Protein AF-A0A5N7NBE7-F1 (afdb_monomer_lite)

Radius of gyration: 24.43 Å; chains: 1; bounding box: 48×42×80 Å

Sequence (185 aa):
AALGGHVEACEDCAHTRIAYNSCGNRHCPKCQGAAARDWLAEREAELLPVPYFHVVFTLPAAIADLAWSNKAVVYDLLFKAAAETTLTLAADLKHLGARIGLTAVLHTWGSAMTHHPHVHMIVPGGGLSPDGTRWIACRPNFFLPVRILSKLFRRLILDKLATAHAAGHLRFFGAHTDLADAKAF

InterPro domains:
  IPR007069 Transposase, IS801/IS1294 [PF04986] (101-176)
  IPR026889 Transposase zinc-binding domain [PF14319] (2-59)
  IPR054832 Transposase IS91-like [NF033538] (1-171)

Foldseek 3Di:
DPPQWDKDADPPPRDIDIGGDEPCDCVDPPHNVVVNVVVVVVVVVVDDPFDKDKDKDWDDPVLLVLCVQQVVQLLVLQVVLLVCLQQVQCCDPVWQVFRWDKDKDWDQADPVRDGITMIIIITGQWHAHPVRPDTGGHDVPDHGDVVSSVVSSVVSSVVSVLVCLVVVSGDADDPGNQVNDSVSD

pLDDT: mean 93.52, std 6.82, range [51.28, 98.69]

Structure (mmCIF, N/CA/C/O backbone):
data_AF-A0A5N7NBE7-F1
#
_entry.id   AF-A0A5N7NBE7-F1
#
loop_
_atom_site.group_PDB
_atom_site.id
_atom_site.type_symbol
_atom_site.label_atom_id
_atom_site.label_alt_id
_atom_site.label_comp_id
_atom_site.label_asym_id
_atom_site.label_entity_id
_atom_site.label_seq_id
_atom_site.pdbx_PDB_ins_code
_atom_site.Cartn_x
_atom_site.Cartn_y
_atom_site.Cartn_z
_atom_site.occupancy
_atom_site.B_iso_or_equiv
_atom_site.auth_seq_id
_atom_site.auth_comp_id
_atom_site.auth_asym_id
_atom_site.auth_atom_id
_atom_site.pdbx_PDB_model_num
ATOM 1 N N . ALA A 1 1 ? -15.844 -18.331 -41.200 1.00 51.28 1 ALA A N 1
ATOM 2 C CA . ALA A 1 1 ? -14.817 -19.369 -40.967 1.00 51.28 1 ALA A CA 1
ATOM 3 C C . ALA A 1 1 ? -15.236 -20.232 -39.777 1.00 51.28 1 ALA A C 1
ATOM 5 O O . ALA A 1 1 ? -15.496 -19.670 -38.723 1.00 51.28 1 ALA A O 1
ATOM 6 N N . ALA A 1 2 ? -15.345 -21.554 -39.948 1.00 55.06 2 ALA A N 1
ATOM 7 C CA . ALA A 1 2 ? -15.877 -22.488 -38.941 1.00 55.06 2 ALA A CA 1
ATOM 8 C C . ALA A 1 2 ? -14.796 -23.277 -38.157 1.00 55.06 2 ALA A C 1
ATOM 10 O O . ALA A 1 2 ? -15.140 -24.044 -37.268 1.00 55.06 2 ALA A O 1
ATOM 11 N N . LEU A 1 3 ? -13.499 -23.100 -38.465 1.00 60.72 3 LEU A N 1
ATOM 12 C CA . LEU A 1 3 ? -12.409 -23.985 -37.999 1.00 60.72 3 LEU A CA 1
ATOM 13 C C . LEU A 1 3 ? -11.203 -23.266 -37.354 1.00 60.72 3 LEU A C 1
ATOM 15 O O . LEU A 1 3 ? -10.108 -23.812 -37.299 1.00 60.72 3 LEU A O 1
ATOM 19 N N . GLY A 1 4 ? -11.360 -22.033 -36.863 1.00 76.44 4 GLY A N 1
ATOM 20 C CA . GLY A 1 4 ? -10.292 -21.367 -36.094 1.00 76.44 4 GLY A CA 1
ATOM 21 C C . GLY A 1 4 ? -9.043 -20.944 -36.890 1.00 76.44 4 GLY A C 1
ATOM 22 O O . GLY A 1 4 ? -8.067 -20.523 -36.273 1.00 76.44 4 GLY A O 1
ATOM 23 N N . GLY A 1 5 ? -9.062 -20.993 -38.228 1.00 83.56 5 GLY A N 1
ATOM 24 C CA . GLY A 1 5 ? -7.996 -20.492 -39.108 1.00 83.56 5 GLY A CA 1
ATOM 25 C C . GLY A 1 5 ? -8.390 -20.403 -40.588 1.00 83.56 5 GLY A C 1
ATOM 26 O O . GLY A 1 5 ? -9.521 -20.735 -40.951 1.00 83.56 5 GLY A O 1
ATOM 27 N N . HIS A 1 6 ? -7.453 -19.950 -41.422 1.00 87.06 6 HIS A N 1
ATOM 28 C CA . HIS A 1 6 ? -7.543 -19.776 -42.874 1.00 87.06 6 HIS A CA 1
ATOM 29 C C . HIS A 1 6 ? -6.208 -20.117 -43.560 1.00 87.06 6 HIS A C 1
ATOM 31 O O . HIS A 1 6 ? -5.163 -20.179 -42.913 1.00 87.06 6 HIS A O 1
ATOM 37 N N . VAL A 1 7 ? -6.243 -20.369 -44.871 1.00 89.69 7 VAL A N 1
ATOM 38 C CA . VAL A 1 7 ? -5.048 -20.615 -45.695 1.00 89.69 7 VAL A CA 1
ATOM 39 C C . VAL A 1 7 ? -4.831 -19.404 -46.594 1.00 89.69 7 VAL A C 1
ATOM 41 O O . VAL A 1 7 ? -5.745 -18.981 -47.295 1.00 89.69 7 VAL A O 1
ATOM 44 N N . GLU A 1 8 ? -3.631 -18.841 -46.544 1.00 89.88 8 GLU A N 1
ATOM 45 C CA . GLU A 1 8 ? -3.149 -17.778 -47.426 1.00 89.88 8 GLU A CA 1
ATOM 46 C C . GLU A 1 8 ? -2.331 -18.441 -48.543 1.00 89.88 8 GLU A C 1
ATOM 48 O O . GLU A 1 8 ? -1.514 -19.315 -48.255 1.00 89.88 8 GLU A O 1
ATOM 53 N N . ALA A 1 9 ? -2.544 -18.063 -49.804 1.00 92.75 9 ALA A N 1
ATOM 54 C CA . ALA A 1 9 ? -1.804 -18.593 -50.950 1.00 92.75 9 ALA A CA 1
ATOM 55 C C . ALA A 1 9 ? -1.236 -17.440 -51.786 1.00 92.75 9 ALA A C 1
ATOM 57 O O . ALA A 1 9 ? -1.938 -16.468 -52.048 1.00 92.75 9 ALA A O 1
ATOM 58 N N . CYS A 1 10 ? 0.032 -17.545 -52.182 1.00 90.81 10 CYS A N 1
ATOM 59 C CA . CYS A 1 10 ? 0.666 -16.618 -53.112 1.00 90.81 10 CYS A CA 1
ATOM 60 C C . CYS A 1 10 ? 0.343 -17.036 -54.548 1.00 90.81 10 CYS A C 1
ATOM 62 O O . CYS A 1 10 ? 0.669 -18.156 -54.952 1.00 90.81 10 CYS A O 1
ATOM 64 N N . GLU A 1 11 ? -0.257 -16.129 -55.314 1.00 91.56 11 GLU A N 1
ATOM 65 C CA . GLU A 1 11 ? -0.651 -16.380 -56.705 1.00 91.56 11 GLU A CA 1
ATOM 66 C C . GLU A 1 11 ? 0.560 -16.488 -57.651 1.00 91.56 11 GLU A C 1
ATOM 68 O O . GLU A 1 11 ? 0.487 -17.195 -58.651 1.00 91.56 11 GLU A O 1
ATOM 73 N N . ASP A 1 12 ? 1.701 -15.889 -57.290 1.00 94.12 12 ASP A N 1
ATOM 74 C CA . ASP A 1 12 ? 2.895 -15.829 -58.146 1.00 94.12 12 ASP A CA 1
ATOM 75 C C . ASP A 1 12 ? 3.868 -17.008 -57.966 1.00 94.12 12 ASP A C 1
ATOM 77 O O . ASP A 1 12 ? 4.666 -17.301 -58.856 1.00 94.12 12 ASP A O 1
ATOM 81 N N . CYS A 1 13 ? 3.858 -17.683 -56.808 1.00 93.19 13 CYS A N 1
ATOM 82 C CA . CYS A 1 13 ? 4.856 -18.719 -56.491 1.00 93.19 13 CYS A CA 1
ATOM 83 C C . CYS A 1 13 ? 4.300 -19.989 -55.832 1.00 93.19 13 CYS A C 1
ATOM 85 O O . CYS A 1 13 ? 5.076 -20.821 -55.361 1.00 93.19 13 CYS A O 1
ATOM 87 N N . ALA A 1 14 ? 2.973 -20.144 -55.774 1.00 89.56 14 ALA A N 1
ATOM 88 C CA . ALA A 1 14 ? 2.278 -21.287 -55.168 1.00 89.56 14 ALA A CA 1
ATOM 89 C C . ALA A 1 14 ? 2.602 -21.546 -53.679 1.00 89.56 14 ALA A C 1
ATOM 91 O O . ALA A 1 14 ? 2.219 -22.577 -53.119 1.00 89.56 14 ALA A O 1
ATOM 92 N N . HIS A 1 15 ? 3.282 -20.615 -53.003 1.00 94.00 15 HIS A N 1
ATOM 93 C CA . HIS A 1 15 ? 3.528 -20.707 -51.570 1.00 94.00 15 HIS A CA 1
ATOM 94 C C . HIS A 1 15 ? 2.208 -20.613 -50.799 1.00 94.00 15 HIS A C 1
ATOM 96 O O . HIS A 1 15 ? 1.401 -19.724 -51.062 1.00 94.00 15 HIS A O 1
ATOM 102 N N . THR A 1 16 ? 2.001 -21.491 -49.816 1.00 93.56 16 THR A N 1
ATOM 103 C CA . THR A 1 16 ? 0.819 -21.463 -48.948 1.00 93.56 16 THR A CA 1
ATOM 104 C C . THR A 1 16 ? 1.216 -21.355 -47.482 1.00 93.56 16 THR A C 1
ATOM 106 O O . THR A 1 16 ? 2.190 -21.963 -47.035 1.00 93.56 16 THR A O 1
ATOM 109 N N . ARG A 1 17 ? 0.446 -20.581 -46.714 1.00 90.38 17 ARG A N 1
ATOM 110 C CA . ARG A 1 17 ? 0.615 -20.409 -45.271 1.00 90.38 17 ARG A CA 1
ATOM 111 C C . ARG A 1 17 ? -0.702 -20.661 -44.553 1.00 90.38 17 ARG A C 1
ATOM 113 O O . ARG A 1 17 ? -1.719 -20.051 -44.862 1.00 90.38 17 ARG A O 1
ATOM 120 N N . ILE A 1 18 ? -0.674 -21.519 -43.536 1.00 87.75 18 ILE A N 1
ATOM 121 C CA . ILE A 1 18 ? -1.810 -21.722 -42.632 1.00 87.75 18 ILE A CA 1
ATOM 122 C C . ILE A 1 18 ? -1.760 -20.649 -41.540 1.00 87.75 18 ILE A C 1
ATOM 124 O O . ILE A 1 18 ? -0.770 -20.522 -40.817 1.00 87.75 18 ILE A O 1
ATOM 128 N N . ALA A 1 19 ? -2.837 -19.886 -41.390 1.00 83.75 19 ALA A N 1
ATOM 129 C CA . ALA A 1 19 ? -2.965 -18.821 -40.410 1.00 83.75 19 ALA A CA 1
ATOM 130 C C . ALA A 1 19 ? -4.189 -19.050 -39.508 1.00 83.75 19 ALA A C 1
ATOM 132 O O . ALA A 1 19 ? -5.324 -19.010 -39.945 1.00 83.75 19 ALA A O 1
ATOM 133 N N . TYR A 1 20 ? -3.976 -19.229 -38.203 1.00 82.69 20 TYR A N 1
ATOM 134 C CA . TYR A 1 20 ? -5.073 -19.313 -37.225 1.00 82.69 20 TYR A CA 1
ATOM 135 C C . TYR A 1 20 ? -5.737 -17.956 -36.929 1.00 82.69 20 TYR A C 1
ATOM 137 O O . TYR A 1 20 ? -5.056 -16.930 -36.905 1.00 82.69 20 TYR A O 1
ATOM 145 N N . ASN A 1 21 ? -7.036 -17.938 -36.647 1.00 85.12 21 ASN A N 1
ATOM 146 C CA . ASN A 1 21 ? -7.742 -16.737 -36.200 1.00 85.12 21 ASN A CA 1
ATOM 147 C C . ASN A 1 21 ? -7.208 -16.280 -34.832 1.00 85.12 21 ASN A C 1
ATOM 149 O O . ASN A 1 21 ? -6.698 -17.084 -34.049 1.00 85.12 21 ASN A O 1
ATOM 153 N N . SER A 1 22 ? -7.318 -14.983 -34.534 1.00 82.88 22 SER A N 1
ATOM 154 C CA . SER A 1 22 ? -6.882 -14.453 -33.238 1.00 82.88 22 SER A CA 1
ATOM 155 C C . SER A 1 22 ? -7.657 -15.102 -32.088 1.00 82.88 22 SER A C 1
ATOM 157 O O . SER A 1 22 ? -8.884 -15.147 -32.112 1.00 82.88 22 SER A O 1
ATOM 159 N N . CYS A 1 23 ? -6.944 -15.572 -31.062 1.00 84.81 23 CYS A N 1
ATOM 160 C CA . CYS A 1 23 ? -7.536 -16.104 -29.831 1.00 84.81 23 CYS A CA 1
ATOM 161 C C . CYS A 1 23 ? -7.605 -15.068 -28.696 1.00 84.81 23 CYS A C 1
ATOM 163 O O . CYS A 1 23 ? -8.097 -15.383 -27.617 1.00 84.81 23 CYS A O 1
ATOM 165 N N . GLY A 1 24 ? -7.046 -13.864 -28.888 1.00 82.00 24 GLY A N 1
ATOM 166 C CA . GLY A 1 24 ? -7.001 -12.806 -27.866 1.00 82.00 24 GLY A CA 1
ATOM 167 C C . GLY A 1 24 ? -6.187 -13.137 -26.604 1.00 82.00 24 GLY A C 1
ATOM 168 O O . GLY A 1 24 ? -6.110 -12.322 -25.690 1.00 82.00 24 GLY A O 1
ATOM 169 N N . ASN A 1 25 ? -5.558 -14.311 -26.531 1.00 82.31 25 ASN A N 1
ATOM 170 C CA . ASN A 1 25 ? -4.854 -14.764 -25.338 1.00 82.31 25 ASN A CA 1
ATOM 171 C C . ASN A 1 25 ? -3.463 -14.109 -25.225 1.00 82.31 25 ASN A C 1
ATOM 173 O O . ASN A 1 25 ? -2.667 -14.177 -26.166 1.00 82.31 25 ASN A O 1
ATOM 177 N N . ARG A 1 26 ? -3.150 -13.532 -24.053 1.00 79.75 26 ARG A N 1
ATOM 178 C CA . ARG A 1 26 ? -1.849 -12.909 -23.712 1.00 79.75 26 ARG A CA 1
ATOM 179 C C . ARG A 1 26 ? -0.653 -13.859 -23.769 1.00 79.75 26 ARG A C 1
ATOM 181 O O . ARG A 1 26 ? 0.475 -13.412 -23.901 1.00 79.75 26 ARG A O 1
ATOM 188 N N . HIS A 1 27 ? -0.889 -15.164 -23.676 1.00 81.81 27 HIS A N 1
ATOM 189 C CA . HIS A 1 27 ? 0.155 -16.180 -23.785 1.00 81.81 27 HIS A CA 1
ATOM 190 C C . HIS A 1 27 ? 0.341 -16.681 -25.223 1.00 81.81 27 HIS A C 1
ATOM 192 O O . HIS A 1 27 ? 1.303 -17.389 -25.503 1.00 81.81 27 HIS A O 1
ATOM 198 N N . CYS A 1 28 ? -0.551 -16.326 -26.156 1.00 84.19 28 CYS A N 1
ATOM 199 C CA . CYS A 1 28 ? -0.427 -16.759 -27.542 1.00 84.19 28 CYS A CA 1
ATOM 200 C C . CYS A 1 28 ? 0.615 -15.898 -28.276 1.00 84.19 28 CYS A C 1
ATOM 202 O O . CYS A 1 28 ? 0.382 -14.698 -28.449 1.00 84.19 28 CYS A O 1
ATOM 204 N N . PRO A 1 29 ? 1.717 -16.480 -28.787 1.00 78.88 29 PRO A N 1
ATOM 205 C CA . PRO A 1 29 ? 2.777 -15.722 -29.453 1.00 78.88 29 PRO A CA 1
ATOM 206 C C . PRO A 1 29 ? 2.322 -15.051 -30.758 1.00 78.88 29 PRO A C 1
ATOM 208 O O . PRO A 1 29 ? 2.931 -14.068 -31.158 1.00 78.88 29 PRO A O 1
ATOM 211 N N . LYS A 1 30 ? 1.245 -15.549 -31.388 1.00 79.25 30 LYS A N 1
ATOM 212 C CA . LYS A 1 30 ? 0.620 -14.956 -32.582 1.00 79.25 30 LYS A CA 1
ATOM 213 C C . LYS A 1 30 ? -0.321 -13.786 -32.261 1.00 79.25 30 LYS A C 1
ATOM 215 O O . LYS A 1 30 ? -0.524 -12.928 -33.110 1.00 79.25 30 LYS A O 1
ATOM 220 N N . CYS A 1 31 ? -0.954 -13.801 -31.086 1.00 85.69 31 CYS A N 1
ATOM 221 C CA . CYS A 1 31 ? -1.974 -12.819 -30.717 1.00 85.69 31 CYS A CA 1
ATOM 222 C C . CYS A 1 31 ? -1.361 -11.768 -29.787 1.00 85.69 31 CYS A C 1
ATOM 224 O O . CYS A 1 31 ? -0.483 -11.015 -30.186 1.00 85.69 31 CYS A O 1
ATOM 226 N N . GLN A 1 32 ? -1.786 -11.742 -28.526 1.00 87.19 32 GLN A N 1
ATOM 227 C CA . GLN A 1 32 ? -1.397 -10.707 -27.572 1.00 87.19 32 GLN A CA 1
ATOM 228 C C . GLN A 1 32 ? -0.021 -10.957 -26.930 1.00 87.19 32 GLN A C 1
ATOM 230 O O . GLN A 1 32 ? 0.433 -10.146 -26.134 1.00 87.19 32 GLN A O 1
ATOM 235 N N . GLY A 1 33 ? 0.662 -12.061 -27.253 1.00 88.06 33 GLY A N 1
ATOM 236 C CA . GLY A 1 33 ? 1.952 -12.403 -26.651 1.00 88.06 33 GLY A CA 1
ATOM 237 C C . GLY A 1 33 ? 3.099 -11.473 -27.042 1.00 88.06 33 GLY A C 1
ATOM 238 O O . GLY A 1 33 ? 3.953 -11.211 -26.204 1.00 88.06 33 GLY A O 1
ATOM 239 N N . ALA A 1 34 ? 3.134 -10.969 -28.281 1.00 87.81 34 ALA A N 1
ATOM 240 C CA . ALA A 1 34 ? 4.125 -9.965 -28.681 1.00 87.81 34 ALA A CA 1
ATOM 241 C C . ALA A 1 34 ? 3.856 -8.626 -27.981 1.00 87.81 34 ALA A C 1
ATOM 243 O O . ALA A 1 34 ? 4.714 -8.157 -27.247 1.00 87.81 34 ALA A O 1
ATOM 244 N N . ALA A 1 35 ? 2.622 -8.120 -28.069 1.00 88.31 35 ALA A N 1
ATOM 245 C CA . ALA A 1 35 ? 2.211 -6.888 -27.396 1.00 88.31 35 ALA A CA 1
ATOM 246 C C . ALA A 1 35 ? 2.448 -6.925 -25.873 1.00 88.31 35 ALA A C 1
ATOM 248 O O . ALA A 1 35 ? 2.888 -5.939 -25.294 1.00 88.31 35 ALA A O 1
ATOM 249 N N . ALA A 1 36 ? 2.207 -8.066 -25.215 1.00 86.88 36 ALA A N 1
ATOM 250 C CA . ALA A 1 36 ? 2.491 -8.233 -23.790 1.00 86.88 36 ALA A CA 1
ATOM 251 C C . ALA A 1 36 ? 3.993 -8.164 -23.468 1.00 86.88 36 ALA A C 1
ATOM 253 O O . ALA A 1 36 ? 4.360 -7.629 -22.424 1.00 86.88 36 ALA A O 1
ATOM 254 N N . ARG A 1 37 ? 4.858 -8.698 -24.344 1.00 89.56 37 ARG A N 1
ATOM 255 C CA . ARG A 1 37 ? 6.318 -8.602 -24.186 1.00 89.56 37 ARG A CA 1
ATOM 256 C C . ARG A 1 37 ? 6.821 -7.188 -24.439 1.00 89.56 37 ARG A C 1
ATOM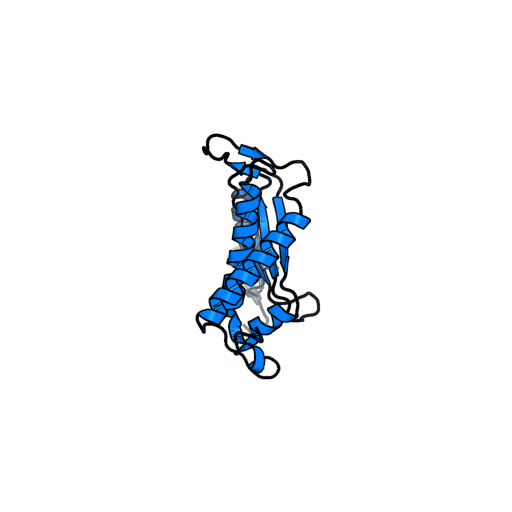 258 O O . ARG A 1 37 ? 7.622 -6.712 -23.647 1.00 89.56 37 ARG A O 1
ATOM 265 N N . ASP A 1 38 ? 6.331 -6.528 -25.485 1.00 91.62 38 ASP A N 1
ATOM 266 C CA . ASP A 1 38 ? 6.713 -5.150 -25.807 1.00 91.62 38 ASP A CA 1
ATOM 267 C C . ASP A 1 38 ? 6.306 -4.213 -24.663 1.00 91.62 38 ASP A C 1
ATOM 269 O O . ASP A 1 38 ? 7.127 -3.461 -24.145 1.00 91.62 38 ASP A O 1
ATOM 273 N N . TRP A 1 39 ? 5.074 -4.361 -24.165 1.00 89.69 39 TRP A N 1
ATOM 274 C CA . TRP A 1 39 ? 4.603 -3.631 -22.992 1.00 89.69 39 TRP A CA 1
ATOM 275 C C . TRP A 1 39 ? 5.463 -3.899 -21.752 1.00 89.69 39 TRP A C 1
ATOM 277 O O . TRP A 1 39 ? 5.792 -2.959 -21.033 1.00 89.69 39 TRP A O 1
ATOM 287 N N . LEU A 1 40 ? 5.836 -5.158 -21.489 1.00 88.69 40 LEU A N 1
ATOM 288 C CA . LEU A 1 40 ? 6.703 -5.498 -20.359 1.00 88.69 40 LEU A CA 1
ATOM 289 C C . LEU A 1 40 ? 8.073 -4.826 -20.494 1.00 88.69 40 LEU A C 1
ATOM 291 O O . LEU A 1 40 ? 8.530 -4.223 -19.531 1.00 88.69 40 LEU A O 1
ATOM 295 N N . ALA A 1 41 ? 8.688 -4.879 -21.677 1.00 92.31 41 ALA A N 1
ATOM 296 C CA . ALA A 1 41 ? 9.987 -4.264 -21.934 1.00 92.31 41 ALA A CA 1
ATOM 297 C C . ALA A 1 41 ? 9.957 -2.742 -21.719 1.00 92.31 41 ALA A C 1
ATOM 299 O O . ALA A 1 41 ? 10.877 -2.185 -21.124 1.00 92.31 41 ALA A O 1
ATOM 300 N N . GLU A 1 42 ? 8.883 -2.065 -22.135 1.00 91.19 42 GLU A N 1
ATOM 301 C CA . GLU A 1 42 ? 8.697 -0.640 -21.844 1.00 91.19 42 GLU A CA 1
ATOM 302 C C . GLU A 1 42 ? 8.600 -0.361 -20.337 1.00 91.19 42 GLU A C 1
ATOM 304 O O . GLU A 1 42 ? 9.218 0.582 -19.849 1.00 91.19 42 GLU A O 1
ATOM 309 N N . ARG A 1 43 ? 7.854 -1.183 -19.582 1.00 88.19 43 ARG A N 1
ATOM 310 C CA . ARG A 1 43 ? 7.746 -1.022 -18.121 1.00 88.19 43 ARG A CA 1
ATOM 311 C C . ARG A 1 43 ? 9.065 -1.335 -17.417 1.00 88.19 43 ARG A C 1
ATOM 313 O O . ARG A 1 43 ? 9.399 -0.673 -16.441 1.00 88.19 43 ARG A O 1
ATOM 320 N N . GLU A 1 44 ? 9.824 -2.316 -17.902 1.00 88.75 44 GLU A N 1
ATOM 321 C CA . GLU A 1 44 ? 11.16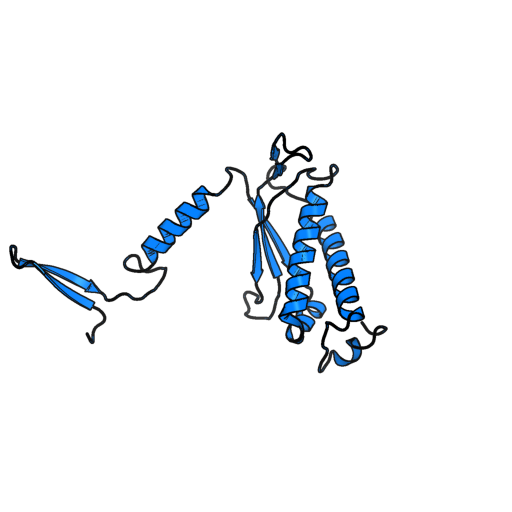2 -2.631 -17.390 1.00 88.75 44 GLU A CA 1
ATOM 322 C C . GLU A 1 44 ? 12.146 -1.481 -17.636 1.00 88.75 44 GLU A C 1
ATOM 324 O O . GLU A 1 44 ? 12.958 -1.183 -16.762 1.00 88.75 44 GLU A O 1
ATOM 329 N N . ALA A 1 45 ? 12.038 -0.784 -18.772 1.00 90.81 45 ALA A N 1
ATOM 330 C CA . ALA A 1 45 ? 12.865 0.382 -19.085 1.00 90.81 45 ALA A CA 1
ATOM 331 C C . ALA A 1 45 ? 12.582 1.601 -18.183 1.00 90.81 45 ALA A C 1
ATOM 333 O O . ALA A 1 45 ? 13.437 2.474 -18.041 1.00 90.81 45 ALA A O 1
ATOM 334 N N . GLU A 1 46 ? 11.406 1.661 -17.555 1.00 87.06 46 GLU A N 1
ATOM 335 C CA . GLU A 1 46 ? 11.042 2.691 -16.573 1.00 87.06 46 GLU A CA 1
ATOM 336 C C . GLU A 1 46 ? 11.597 2.390 -15.166 1.00 87.06 46 GLU A C 1
ATOM 338 O O . GLU A 1 46 ? 11.551 3.253 -14.282 1.00 87.06 46 GLU A O 1
ATOM 343 N N . LEU A 1 47 ? 12.122 1.180 -14.929 1.00 89.69 47 LEU A N 1
ATOM 344 C CA . LEU A 1 47 ? 12.664 0.800 -13.629 1.00 89.69 47 LEU A CA 1
ATOM 345 C C . LEU A 1 47 ? 14.007 1.484 -13.371 1.00 89.69 47 LEU A C 1
ATOM 347 O O . LEU A 1 47 ? 14.907 1.536 -14.208 1.00 89.69 47 LEU A O 1
ATOM 351 N N . LEU A 1 48 ? 14.167 1.964 -12.144 1.00 91.62 48 LEU A N 1
ATOM 352 C CA . LEU A 1 48 ? 15.448 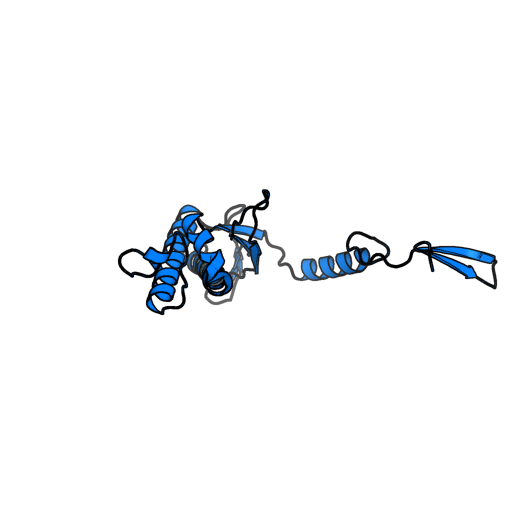2.446 -11.657 1.00 91.62 48 LEU A CA 1
ATOM 353 C C . LEU A 1 48 ? 16.395 1.246 -11.488 1.00 91.62 48 LEU A C 1
ATOM 355 O O . LEU A 1 48 ? 15.951 0.191 -11.029 1.00 91.62 48 LEU A O 1
ATOM 359 N N . PRO A 1 49 ? 17.703 1.389 -11.772 1.00 92.75 49 PRO A N 1
ATOM 360 C CA . PRO A 1 49 ? 18.686 0.318 -11.605 1.00 92.75 49 PRO A CA 1
ATOM 361 C C . PRO A 1 49 ? 19.047 0.119 -10.120 1.00 92.75 49 PRO A C 1
ATOM 363 O O . PRO A 1 49 ? 20.188 0.304 -9.698 1.00 92.75 49 PRO A O 1
ATOM 366 N N . VAL A 1 50 ? 18.051 -0.218 -9.301 1.00 93.88 50 VAL A N 1
ATOM 367 C CA . VAL A 1 50 ? 18.147 -0.410 -7.849 1.00 93.88 50 VAL A CA 1
ATOM 368 C C . VAL A 1 50 ? 17.430 -1.701 -7.443 1.00 93.88 50 VAL A C 1
ATOM 370 O O . VAL A 1 50 ? 16.548 -2.165 -8.164 1.00 93.88 50 VAL A O 1
ATOM 373 N N . PRO A 1 51 ? 17.758 -2.301 -6.285 1.00 94.00 51 PRO A N 1
ATOM 374 C CA . PRO A 1 51 ? 16.950 -3.385 -5.732 1.00 94.00 51 PRO A CA 1
ATOM 375 C C . PRO A 1 51 ? 15.510 -2.924 -5.502 1.00 94.00 51 PRO A C 1
ATOM 377 O O . PRO A 1 51 ? 15.287 -1.753 -5.215 1.00 94.00 51 PRO A O 1
ATOM 380 N N . TYR A 1 52 ? 14.545 -3.835 -5.551 1.00 95.44 52 TYR A N 1
ATOM 381 C CA . TYR A 1 52 ? 13.152 -3.543 -5.216 1.00 95.44 52 TYR A CA 1
ATOM 382 C C . TYR A 1 52 ? 12.692 -4.408 -4.048 1.00 95.44 52 TYR A C 1
ATOM 384 O O . TYR A 1 52 ? 13.088 -5.566 -3.916 1.00 95.44 52 TYR A O 1
ATOM 392 N N . PHE A 1 53 ? 11.836 -3.841 -3.206 1.00 97.19 53 PHE A N 1
ATOM 393 C CA . PHE A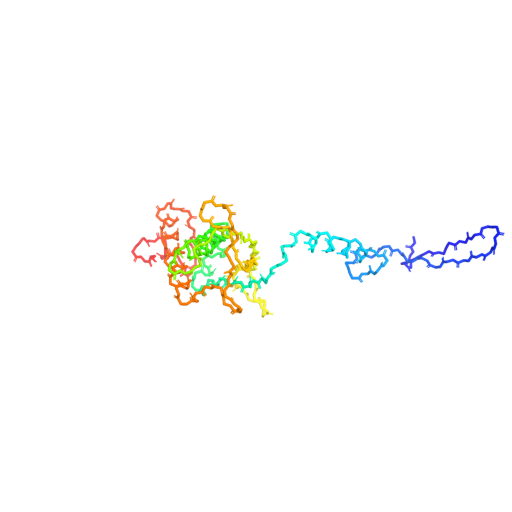 1 53 ? 11.236 -4.522 -2.070 1.00 97.19 53 PHE A CA 1
ATOM 394 C C . PHE A 1 53 ? 9.746 -4.728 -2.299 1.00 97.19 53 PHE A C 1
ATOM 396 O O . PHE A 1 53 ? 9.034 -3.821 -2.733 1.00 97.19 53 PHE A O 1
ATOM 403 N N . HIS A 1 54 ? 9.280 -5.927 -1.955 1.00 97.31 54 HIS A N 1
ATOM 404 C CA . HIS A 1 54 ? 7.866 -6.265 -1.913 1.00 97.31 54 HIS A CA 1
ATOM 405 C C . HIS A 1 54 ? 7.362 -6.142 -0.479 1.00 97.31 54 HIS A C 1
ATOM 407 O O . HIS A 1 54 ? 7.785 -6.889 0.402 1.00 97.31 54 HIS A O 1
ATOM 413 N N . VAL A 1 55 ? 6.479 -5.178 -0.234 1.00 97.81 55 VAL A N 1
ATOM 414 C CA . VAL A 1 55 ? 5.907 -4.922 1.092 1.00 97.81 55 VAL A CA 1
ATOM 415 C C . VAL A 1 55 ? 4.419 -5.215 1.036 1.00 97.81 55 VAL A C 1
ATOM 417 O O . VAL A 1 55 ? 3.719 -4.701 0.169 1.00 97.81 55 VAL A O 1
ATOM 420 N N . VAL A 1 56 ? 3.925 -6.053 1.945 1.00 98.06 56 VAL A N 1
ATOM 421 C CA . VAL A 1 56 ? 2.520 -6.472 1.956 1.00 98.06 56 VAL A CA 1
ATOM 422 C C . VAL A 1 56 ? 1.864 -6.046 3.257 1.00 98.06 56 VAL A C 1
ATOM 424 O O . VAL A 1 56 ? 2.362 -6.350 4.341 1.00 98.06 56 VAL A O 1
ATOM 427 N N . PHE A 1 57 ? 0.737 -5.351 3.137 1.00 98.19 57 PHE A N 1
ATOM 428 C CA . PHE A 1 57 ? -0.120 -4.991 4.260 1.00 98.19 57 PHE A CA 1
ATOM 429 C C . PHE A 1 57 ? -1.437 -5.742 4.149 1.00 98.19 57 PHE A C 1
ATOM 431 O O . PHE A 1 57 ? -2.130 -5.635 3.139 1.00 98.19 57 PHE A O 1
ATOM 438 N N . THR A 1 58 ? -1.789 -6.466 5.204 1.00 95.88 58 THR A N 1
ATOM 439 C CA . THR A 1 58 ? -2.973 -7.325 5.250 1.00 95.88 58 THR A CA 1
ATOM 440 C C . THR A 1 58 ? -3.871 -6.896 6.399 1.00 95.88 58 THR A C 1
ATOM 442 O O . THR A 1 58 ? -3.387 -6.627 7.503 1.00 95.88 58 THR A O 1
ATOM 445 N N . LEU A 1 59 ? -5.181 -6.844 6.153 1.00 94.56 59 LEU A N 1
ATOM 446 C CA . LEU A 1 59 ? -6.159 -6.614 7.212 1.00 94.56 59 LEU A CA 1
ATOM 447 C C . LEU A 1 59 ? -6.424 -7.910 7.997 1.00 94.56 59 LEU A C 1
ATOM 449 O O . LEU A 1 59 ? -6.551 -8.975 7.391 1.00 94.56 59 LEU A O 1
ATOM 453 N N . PRO A 1 60 ? -6.543 -7.851 9.335 1.00 92.56 60 PRO A N 1
ATOM 454 C CA . PRO A 1 60 ? -7.030 -8.987 10.110 1.00 92.56 60 PRO A CA 1
ATOM 455 C C . PRO A 1 60 ? -8.491 -9.288 9.748 1.00 92.56 60 PRO A C 1
ATOM 457 O O . PRO A 1 60 ? -9.235 -8.374 9.393 1.00 92.56 60 PRO A O 1
ATOM 460 N N . ALA A 1 61 ? -8.909 -10.551 9.893 1.00 91.44 61 ALA A N 1
ATOM 461 C CA . ALA A 1 61 ? -10.227 -11.039 9.464 1.00 91.44 61 ALA A CA 1
ATOM 462 C C . ALA A 1 61 ? -11.394 -10.153 9.938 1.00 91.44 61 ALA A C 1
ATOM 464 O O . ALA A 1 61 ? -12.186 -9.707 9.120 1.00 91.44 61 ALA A O 1
ATOM 465 N N . ALA A 1 62 ? -11.412 -9.773 11.221 1.00 89.81 62 ALA A N 1
ATOM 466 C CA . ALA A 1 62 ? -12.467 -8.926 11.783 1.00 89.81 62 ALA A CA 1
ATOM 467 C C . ALA A 1 62 ? -12.625 -7.565 11.071 1.00 89.81 62 ALA A C 1
ATOM 469 O O . ALA A 1 62 ? -13.733 -7.055 10.957 1.00 89.81 62 ALA A O 1
ATOM 470 N N . ILE A 1 63 ? -11.532 -6.976 10.570 1.00 93.06 63 ILE A N 1
ATOM 471 C CA . ILE A 1 63 ? -11.578 -5.718 9.807 1.00 93.06 63 ILE A CA 1
ATOM 472 C C . ILE A 1 63 ? -11.860 -5.997 8.327 1.00 93.06 63 ILE A C 1
ATOM 474 O O . ILE A 1 63 ? -12.561 -5.225 7.674 1.00 93.06 63 ILE A O 1
ATOM 478 N N . ALA A 1 64 ? -11.318 -7.092 7.788 1.00 93.94 64 ALA A N 1
ATOM 479 C CA . ALA A 1 64 ? -11.591 -7.520 6.422 1.00 93.94 64 ALA A CA 1
ATOM 480 C C . ALA A 1 64 ? -13.095 -7.732 6.193 1.00 93.94 64 ALA A C 1
ATOM 482 O O . ALA A 1 64 ? -13.618 -7.250 5.190 1.00 93.94 64 ALA A O 1
ATOM 483 N N . ASP A 1 65 ? -13.800 -8.342 7.147 1.00 93.50 65 ASP A N 1
ATOM 484 C CA . ASP A 1 65 ? -15.236 -8.614 7.048 1.00 93.50 65 ASP A CA 1
ATOM 485 C C . ASP A 1 65 ? -16.071 -7.334 6.893 1.00 93.50 65 ASP A C 1
ATOM 487 O O . ASP A 1 65 ? -17.026 -7.300 6.110 1.00 93.50 65 ASP A O 1
ATOM 491 N N . LEU A 1 66 ? -15.652 -6.225 7.519 1.00 94.25 66 LEU A N 1
ATOM 492 C CA . LEU A 1 66 ? -16.299 -4.919 7.343 1.00 94.25 66 LEU A CA 1
ATOM 493 C C . LEU A 1 66 ? -16.278 -4.452 5.882 1.00 94.25 66 LEU A C 1
ATOM 495 O O . LEU A 1 66 ? -17.177 -3.722 5.448 1.00 94.25 66 LEU A O 1
ATOM 499 N N . ALA A 1 67 ? -15.279 -4.870 5.099 1.00 95.06 67 ALA A N 1
ATOM 500 C CA . ALA A 1 67 ? -15.155 -4.480 3.703 1.00 95.06 67 ALA A CA 1
ATOM 501 C C . ALA A 1 67 ? -16.267 -5.066 2.826 1.00 95.06 67 ALA A C 1
ATOM 503 O O . ALA A 1 67 ? -16.550 -4.485 1.780 1.00 95.06 67 ALA A O 1
ATOM 504 N N . TRP A 1 68 ? -16.949 -6.149 3.222 1.00 92.44 68 TRP A N 1
ATOM 505 C CA . TRP A 1 68 ? -18.059 -6.696 2.433 1.00 92.44 68 TRP A CA 1
ATOM 506 C C . TRP A 1 68 ? -19.132 -5.647 2.146 1.00 92.44 68 TRP A C 1
ATOM 508 O O . TRP A 1 68 ? -19.540 -5.486 0.990 1.00 92.44 68 TRP A O 1
ATOM 518 N N . SER A 1 69 ? -19.494 -4.880 3.171 1.00 94.12 69 SER A N 1
ATOM 519 C CA . SER A 1 69 ? -20.507 -3.821 3.110 1.00 94.12 69 SER A CA 1
ATOM 520 C C . SER A 1 69 ? -19.917 -2.434 2.836 1.00 94.12 69 SER A C 1
ATOM 522 O O . SER A 1 69 ? -20.651 -1.524 2.461 1.00 94.12 69 SER A O 1
ATOM 524 N N . ASN A 1 70 ? -18.594 -2.274 2.976 1.00 97.00 70 ASN A N 1
ATOM 525 C CA . ASN A 1 70 ? -17.906 -0.977 2.965 1.00 97.00 70 ASN A CA 1
ATOM 526 C C . ASN A 1 70 ? -16.698 -0.923 2.016 1.00 97.00 70 ASN A C 1
ATOM 528 O O . ASN A 1 70 ? -15.732 -0.217 2.297 1.00 97.00 70 ASN A O 1
ATOM 532 N N . LYS A 1 71 ? -16.731 -1.661 0.898 1.00 96.38 71 LYS A N 1
ATOM 533 C CA . LYS A 1 71 ? -15.583 -1.857 -0.016 1.00 96.38 71 LYS A CA 1
ATOM 534 C C . LYS A 1 71 ? -14.825 -0.567 -0.329 1.00 96.38 71 LYS A C 1
ATOM 536 O O . LYS A 1 71 ? -13.625 -0.502 -0.100 1.00 96.38 71 LYS A O 1
ATOM 541 N N . ALA A 1 72 ? -15.526 0.457 -0.820 1.00 97.75 72 ALA A N 1
ATOM 542 C CA . ALA A 1 72 ? -14.901 1.716 -1.222 1.00 97.75 72 ALA A CA 1
ATOM 543 C C . ALA A 1 72 ? -14.160 2.387 -0.056 1.00 97.75 72 ALA A C 1
ATOM 545 O O . ALA A 1 72 ? -12.999 2.750 -0.205 1.00 97.75 72 ALA A O 1
ATOM 546 N N . VAL A 1 73 ? -14.805 2.481 1.110 1.00 98.12 73 VAL A N 1
ATOM 547 C CA . VAL A 1 73 ? -14.220 3.102 2.303 1.00 98.12 73 VAL A CA 1
ATOM 548 C C . VAL A 1 73 ? -13.050 2.266 2.812 1.00 98.12 73 VAL A C 1
ATOM 550 O O . VAL A 1 73 ? -11.937 2.764 2.902 1.00 98.12 73 VAL A O 1
ATOM 553 N N . VAL A 1 74 ? -13.255 0.978 3.095 1.00 97.81 74 VAL A N 1
ATOM 554 C CA . VAL A 1 74 ? -12.223 0.133 3.718 1.00 97.81 74 VAL A CA 1
ATOM 555 C C . VAL A 1 74 ? -10.996 -0.027 2.819 1.00 97.81 74 VAL A C 1
ATOM 557 O O . VAL A 1 74 ? -9.871 0.018 3.314 1.00 97.81 74 VAL A O 1
ATOM 560 N N . TYR A 1 75 ? -11.176 -0.171 1.504 1.00 98.06 75 TYR A N 1
ATOM 561 C CA . TYR A 1 75 ? -10.047 -0.298 0.582 1.00 98.06 75 TYR A CA 1
ATOM 562 C C . TYR A 1 75 ? -9.298 1.025 0.390 1.00 98.06 75 TYR A C 1
ATOM 564 O O . TYR A 1 75 ? -8.068 1.010 0.362 1.00 98.06 75 TYR A O 1
ATOM 572 N N . ASP A 1 76 ? -9.997 2.163 0.342 1.00 98.38 76 ASP A N 1
ATOM 573 C CA . ASP A 1 76 ? -9.360 3.488 0.357 1.00 98.38 76 ASP A CA 1
ATOM 574 C C . ASP A 1 76 ? -8.530 3.694 1.636 1.00 98.38 76 ASP A C 1
ATOM 576 O O . ASP A 1 76 ? -7.362 4.090 1.571 1.00 98.38 76 ASP A O 1
ATOM 580 N N . LEU A 1 77 ? -9.085 3.337 2.800 1.00 98.50 77 LEU A N 1
ATOM 581 C CA . LEU A 1 77 ? -8.368 3.413 4.072 1.00 98.50 77 LEU A CA 1
ATOM 582 C C . LEU A 1 77 ? -7.151 2.480 4.108 1.00 98.50 77 LEU A C 1
ATOM 584 O O . LEU A 1 77 ? -6.102 2.888 4.607 1.00 98.50 77 LEU A O 1
ATOM 588 N N . LEU A 1 78 ? -7.257 1.265 3.558 1.00 98.56 78 LEU A N 1
ATOM 589 C CA . LEU A 1 78 ? -6.145 0.317 3.452 1.00 98.56 78 LEU A CA 1
ATOM 590 C C . LEU A 1 78 ? -4.999 0.886 2.605 1.00 98.56 78 LEU A C 1
ATOM 592 O O . LEU A 1 78 ? -3.853 0.869 3.057 1.00 98.56 78 LEU A O 1
ATOM 596 N N . PHE A 1 79 ? -5.295 1.440 1.424 1.00 98.56 79 PHE A N 1
ATOM 597 C CA . PHE A 1 79 ? -4.288 2.100 0.584 1.00 98.56 79 PHE A CA 1
ATOM 598 C C . PHE A 1 79 ? -3.614 3.260 1.314 1.00 98.56 79 PHE A C 1
ATOM 600 O O . PHE A 1 79 ? -2.384 3.317 1.381 1.00 98.56 79 PHE A O 1
ATOM 607 N N . LYS A 1 80 ? -4.412 4.162 1.897 1.00 98.56 80 LYS A N 1
ATOM 608 C CA . LYS A 1 80 ? -3.905 5.341 2.609 1.00 98.56 80 LYS A CA 1
ATOM 609 C C . LYS A 1 80 ? -3.039 4.949 3.799 1.00 98.56 80 LYS A C 1
ATOM 611 O O . LYS A 1 80 ? -1.933 5.457 3.926 1.00 98.56 80 LYS A O 1
ATOM 616 N N . ALA A 1 81 ? -3.505 4.029 4.645 1.00 98.69 81 ALA A N 1
ATOM 617 C CA . ALA A 1 81 ? -2.758 3.582 5.818 1.00 98.69 81 ALA A CA 1
ATOM 618 C C . ALA A 1 81 ? -1.448 2.883 5.430 1.00 98.69 81 ALA A C 1
ATOM 620 O O . ALA A 1 81 ? -0.412 3.156 6.037 1.00 98.69 81 ALA A O 1
ATOM 621 N N . ALA A 1 82 ? -1.465 2.017 4.414 1.00 98.56 82 ALA A N 1
ATOM 622 C CA . ALA A 1 82 ? -0.267 1.328 3.943 1.00 98.56 82 ALA A CA 1
ATOM 623 C C . ALA A 1 82 ? 0.768 2.311 3.358 1.00 98.56 82 ALA A C 1
ATOM 625 O O . ALA A 1 82 ? 1.959 2.227 3.676 1.00 98.56 82 ALA A O 1
ATOM 626 N N . ALA A 1 83 ? 0.317 3.277 2.546 1.00 98.56 83 ALA A N 1
ATOM 627 C CA . ALA A 1 83 ? 1.195 4.265 1.922 1.00 98.56 83 ALA A CA 1
ATOM 628 C C . ALA A 1 83 ? 1.774 5.218 2.970 1.00 98.56 83 ALA A C 1
ATOM 630 O O . ALA A 1 83 ? 2.987 5.397 3.036 1.00 98.56 83 ALA A O 1
ATOM 631 N N . GLU A 1 84 ? 0.924 5.763 3.842 1.00 98.69 84 GLU A N 1
ATOM 632 C CA . GLU A 1 84 ? 1.331 6.666 4.918 1.00 98.69 84 GLU A CA 1
ATOM 633 C C . GLU A 1 84 ? 2.328 5.992 5.866 1.00 98.69 84 GLU A C 1
ATOM 635 O O . GLU A 1 84 ? 3.364 6.581 6.171 1.00 98.69 84 GLU A O 1
ATOM 640 N N . THR A 1 85 ? 2.081 4.736 6.258 1.00 98.69 85 THR A N 1
ATOM 641 C CA . THR A 1 85 ? 3.013 3.952 7.089 1.00 98.69 85 THR A CA 1
ATOM 642 C C . THR A 1 85 ? 4.397 3.878 6.454 1.00 98.69 85 THR A C 1
ATOM 644 O O . THR A 1 85 ? 5.409 4.140 7.107 1.00 98.69 85 THR A O 1
ATOM 647 N N . THR A 1 86 ? 4.436 3.506 5.175 1.00 98.50 86 THR A N 1
ATOM 648 C CA . THR A 1 86 ? 5.679 3.238 4.451 1.00 98.50 86 THR A CA 1
ATOM 649 C C . THR A 1 86 ? 6.458 4.526 4.197 1.00 98.50 86 THR A C 1
ATOM 651 O O . THR A 1 86 ? 7.651 4.586 4.485 1.00 98.50 86 THR A O 1
ATOM 654 N N . LEU A 1 87 ? 5.777 5.578 3.735 1.00 98.50 87 LEU A N 1
ATOM 655 C CA . LEU A 1 87 ? 6.374 6.887 3.463 1.00 98.50 87 LEU A CA 1
ATOM 656 C C . LEU A 1 87 ? 6.889 7.559 4.740 1.00 98.50 87 LEU A C 1
ATOM 658 O O . LEU A 1 87 ? 8.010 8.062 4.756 1.00 98.50 87 LEU A O 1
ATOM 662 N N . THR A 1 88 ? 6.103 7.524 5.821 1.00 98.31 88 THR A N 1
ATOM 663 C CA . THR A 1 88 ? 6.476 8.134 7.108 1.00 98.31 88 THR A CA 1
ATOM 664 C C . THR A 1 88 ? 7.736 7.491 7.661 1.00 98.31 88 THR A C 1
ATOM 666 O O . THR A 1 88 ? 8.680 8.179 8.044 1.00 98.31 88 THR A O 1
ATOM 669 N N . LEU A 1 89 ? 7.775 6.158 7.676 1.00 98.00 89 LEU A N 1
ATOM 670 C CA . LEU A 1 89 ? 8.891 5.439 8.271 1.00 98.00 89 LEU A CA 1
ATOM 671 C C . LEU A 1 89 ? 10.153 5.493 7.398 1.00 98.00 89 LEU A C 1
ATOM 673 O O . LEU A 1 89 ? 11.261 5.509 7.929 1.00 98.00 89 LEU A O 1
ATOM 677 N N . ALA A 1 90 ? 10.000 5.568 6.075 1.00 98.19 90 ALA A N 1
ATOM 678 C CA . ALA A 1 90 ? 11.117 5.787 5.164 1.00 98.19 90 ALA A CA 1
ATOM 679 C C . ALA A 1 90 ? 11.745 7.180 5.322 1.00 98.19 90 ALA A C 1
ATOM 681 O O . ALA A 1 90 ? 12.965 7.307 5.233 1.00 98.19 90 ALA A O 1
ATOM 682 N N . ALA A 1 91 ? 10.938 8.206 5.601 1.00 98.06 91 ALA A N 1
ATOM 683 C CA . ALA A 1 91 ? 11.419 9.573 5.786 1.00 98.06 91 ALA A CA 1
ATOM 684 C C . ALA A 1 91 ? 12.150 9.800 7.125 1.00 98.06 91 ALA A C 1
ATOM 686 O O . ALA A 1 91 ? 12.917 10.755 7.241 1.00 98.06 91 ALA A O 1
ATOM 687 N N . ASP A 1 92 ? 11.951 8.941 8.131 1.00 97.12 92 ASP A N 1
ATOM 688 C CA . ASP A 1 92 ? 12.611 9.065 9.437 1.00 97.12 92 ASP A CA 1
ATOM 689 C C . ASP A 1 92 ? 14.129 8.816 9.325 1.00 97.12 92 ASP A C 1
ATOM 691 O O . ASP A 1 92 ? 14.571 7.748 8.891 1.00 97.12 92 ASP A O 1
ATOM 695 N N . LEU A 1 93 ? 14.933 9.791 9.768 1.00 94.06 93 LEU A N 1
ATOM 696 C CA . LEU A 1 93 ? 16.401 9.733 9.794 1.00 94.06 93 LEU A CA 1
ATOM 697 C C . LEU A 1 93 ? 16.953 8.604 10.679 1.00 94.06 93 LEU A C 1
ATOM 699 O O . LEU A 1 93 ? 18.085 8.169 10.479 1.00 94.06 93 LEU A O 1
ATOM 703 N N . LYS A 1 94 ? 16.174 8.105 11.648 1.00 95.06 94 LYS A N 1
ATOM 704 C CA . LYS A 1 94 ? 16.529 6.921 12.451 1.00 95.06 94 LYS A CA 1
ATOM 705 C C . LYS A 1 94 ? 16.393 5.613 11.665 1.00 95.06 94 LYS A C 1
ATOM 707 O O . LYS A 1 94 ? 16.820 4.559 12.144 1.00 95.06 94 LYS A O 1
ATOM 712 N N . HIS A 1 95 ? 15.775 5.664 10.488 1.00 95.62 95 HIS A N 1
ATOM 713 C CA . HIS A 1 95 ? 15.547 4.531 9.605 1.00 95.62 95 HIS A CA 1
ATOM 714 C C . HIS A 1 95 ? 16.251 4.746 8.264 1.00 95.62 95 HIS A C 1
ATOM 716 O O . HIS A 1 95 ? 17.470 4.591 8.206 1.00 95.62 95 HIS A O 1
ATOM 722 N N . LEU A 1 96 ? 15.513 5.051 7.193 1.00 97.19 96 LEU A N 1
ATOM 723 C CA . LEU A 1 96 ? 16.101 5.272 5.871 1.00 97.19 96 LEU A CA 1
ATOM 724 C C . LEU A 1 96 ? 16.467 6.747 5.648 1.00 97.19 96 LEU A C 1
ATOM 726 O O . LEU A 1 96 ? 17.484 7.028 5.021 1.00 97.19 96 LEU A O 1
ATOM 730 N N . GLY A 1 97 ? 15.676 7.685 6.171 1.00 97.69 97 GLY A N 1
ATOM 731 C CA . GLY A 1 97 ? 15.899 9.119 5.993 1.00 97.69 97 GLY A CA 1
ATOM 732 C C . GLY A 1 97 ? 15.713 9.608 4.556 1.00 97.69 97 GLY A C 1
ATOM 733 O O . GLY A 1 97 ? 16.367 10.574 4.165 1.00 97.69 97 GLY A O 1
ATOM 734 N N . ALA A 1 98 ? 14.872 8.939 3.760 1.00 98.06 98 ALA A N 1
ATOM 735 C CA . ALA A 1 98 ? 14.712 9.210 2.334 1.00 98.06 98 ALA A CA 1
ATOM 736 C C . ALA A 1 98 ? 13.247 9.371 1.912 1.00 98.06 98 ALA A C 1
ATOM 738 O O . ALA A 1 98 ? 12.337 8.723 2.431 1.00 98.06 98 ALA A O 1
ATOM 739 N N . ARG A 1 99 ? 13.036 10.201 0.892 1.00 98.06 99 ARG A N 1
ATOM 740 C CA . ARG A 1 99 ? 11.784 10.341 0.151 1.00 98.06 99 ARG A CA 1
ATOM 741 C C . ARG A 1 99 ? 11.709 9.260 -0.921 1.00 98.06 99 ARG A C 1
ATOM 743 O O . ARG A 1 99 ? 12.331 9.378 -1.976 1.00 98.06 99 ARG A O 1
ATOM 750 N N . ILE A 1 100 ? 10.958 8.206 -0.639 1.00 97.75 100 ILE A N 1
ATOM 751 C CA . ILE A 1 100 ? 10.776 7.065 -1.543 1.00 97.75 100 ILE A CA 1
ATOM 752 C C . ILE A 1 100 ? 9.555 7.251 -2.453 1.00 97.75 100 ILE A C 1
ATOM 754 O O . ILE A 1 100 ? 8.632 7.999 -2.130 1.00 97.75 100 ILE A O 1
ATOM 758 N N . GLY A 1 101 ? 9.538 6.521 -3.567 1.00 95.50 101 GLY A N 1
ATOM 759 C CA . GLY A 1 101 ? 8.325 6.236 -4.338 1.00 95.50 101 GLY A CA 1
ATOM 760 C C . GLY A 1 101 ? 7.798 4.833 -4.030 1.00 95.50 101 GLY A C 1
ATOM 761 O O . GLY A 1 101 ? 8.522 4.005 -3.484 1.00 95.50 101 GLY A O 1
ATOM 762 N N . LEU A 1 102 ? 6.544 4.552 -4.381 1.00 96.00 102 LEU A N 1
ATOM 763 C CA . LEU A 1 102 ? 5.965 3.209 -4.300 1.00 96.00 102 LEU A CA 1
ATOM 764 C C . LEU A 1 102 ? 4.860 3.036 -5.342 1.00 96.00 102 LEU A C 1
ATOM 766 O O . LEU A 1 102 ? 4.188 4.000 -5.702 1.00 96.00 102 LEU A O 1
ATOM 770 N N . THR A 1 103 ? 4.651 1.799 -5.785 1.00 94.94 103 THR A N 1
ATOM 771 C CA . THR A 1 103 ? 3.455 1.387 -6.536 1.00 94.94 103 THR A CA 1
ATOM 772 C C . THR A 1 103 ? 2.685 0.383 -5.698 1.00 94.94 103 THR A C 1
ATOM 774 O O . THR A 1 103 ? 3.287 -0.554 -5.180 1.00 94.94 103 THR A O 1
ATOM 777 N N . ALA A 1 104 ? 1.374 0.570 -5.557 1.00 96.94 104 ALA A N 1
ATOM 778 C CA . ALA A 1 104 ? 0.524 -0.245 -4.697 1.00 96.94 104 ALA A CA 1
ATOM 779 C C . ALA A 1 104 ? -0.611 -0.903 -5.493 1.00 96.94 104 ALA A C 1
ATOM 781 O O . ALA A 1 104 ? -1.271 -0.243 -6.293 1.00 96.94 104 ALA A O 1
ATOM 782 N N . VAL A 1 105 ? -0.869 -2.185 -5.238 1.00 97.06 105 VAL A N 1
ATOM 783 C CA . VAL A 1 105 ? -1.921 -2.977 -5.889 1.00 97.06 105 VAL A CA 1
ATOM 784 C C . VAL A 1 105 ? -2.760 -3.676 -4.825 1.00 97.06 105 VAL A C 1
ATOM 786 O O . VAL A 1 105 ? -2.223 -4.340 -3.939 1.00 97.06 105 VAL A O 1
ATOM 789 N N . LEU A 1 106 ? -4.083 -3.536 -4.917 1.00 97.44 106 LEU A N 1
ATOM 790 C CA . LEU A 1 106 ? -5.038 -4.209 -4.039 1.00 97.44 106 LEU A CA 1
ATOM 791 C C . LEU A 1 106 ? -5.356 -5.605 -4.562 1.00 97.44 106 LEU A C 1
ATOM 793 O O . LEU A 1 106 ? -5.848 -5.757 -5.678 1.00 97.44 106 LEU A O 1
ATOM 797 N N . HIS A 1 107 ? -5.187 -6.602 -3.705 1.00 96.44 107 HIS A N 1
ATOM 798 C CA . HIS A 1 107 ? -5.721 -7.942 -3.887 1.00 96.44 107 HIS A CA 1
ATOM 799 C C . HIS A 1 107 ? -6.807 -8.185 -2.840 1.00 96.44 107 HIS A C 1
ATOM 801 O O . HIS A 1 107 ? -6.628 -7.895 -1.662 1.00 96.44 107 HIS A O 1
ATOM 807 N N . THR A 1 108 ? -7.958 -8.702 -3.265 1.00 95.12 108 THR A N 1
ATOM 808 C CA . THR A 1 108 ? -9.115 -8.939 -2.380 1.00 95.12 108 THR A CA 1
ATOM 809 C C . THR A 1 108 ? -9.315 -10.408 -2.017 1.00 95.12 108 THR A C 1
ATOM 811 O O . THR A 1 108 ? -10.142 -10.710 -1.158 1.00 95.12 108 THR A O 1
ATOM 814 N N . TRP A 1 109 ? -8.542 -11.310 -2.624 1.00 93.94 109 TRP A N 1
ATOM 815 C CA . TRP A 1 109 ? -8.666 -12.755 -2.464 1.00 93.94 109 TRP A CA 1
ATOM 816 C C . TRP A 1 109 ? -7.317 -13.387 -2.127 1.00 93.94 109 TRP A C 1
ATOM 818 O O . TRP A 1 109 ? -6.288 -12.996 -2.681 1.00 93.94 109 TRP A O 1
ATOM 828 N N . GLY A 1 110 ? -7.331 -14.367 -1.225 1.00 91.12 110 GLY A N 1
ATOM 829 C CA . GLY A 1 110 ? -6.190 -15.241 -0.958 1.00 91.12 110 GLY A CA 1
ATOM 830 C C . GLY A 1 110 ? -6.096 -16.386 -1.970 1.00 91.12 110 GLY A C 1
ATOM 831 O O . GLY A 1 110 ? -7.003 -16.602 -2.772 1.00 91.12 110 GLY A O 1
ATOM 832 N N . SER A 1 111 ? -5.022 -17.176 -1.897 1.00 89.75 111 SER A N 1
ATOM 833 C CA . SER A 1 111 ? -4.806 -18.337 -2.782 1.00 89.75 111 SER A CA 1
ATOM 834 C C . SER A 1 111 ? -5.911 -19.396 -2.691 1.00 89.75 111 SER A C 1
ATOM 836 O O . SER A 1 111 ? -6.200 -20.066 -3.676 1.00 89.75 111 SER A O 1
ATOM 838 N N . ALA A 1 112 ? -6.561 -19.516 -1.532 1.00 93.75 112 ALA A N 1
ATOM 839 C CA . ALA A 1 112 ? -7.704 -20.399 -1.305 1.00 93.75 112 ALA A CA 1
ATOM 840 C C . ALA A 1 112 ? -9.050 -19.803 -1.768 1.00 93.75 112 ALA A C 1
ATOM 842 O O . ALA A 1 112 ? -10.099 -20.333 -1.415 1.00 93.75 112 ALA A O 1
ATOM 843 N N . MET A 1 113 ? -9.041 -18.687 -2.509 1.00 92.31 113 MET A N 1
ATOM 844 C CA . MET A 1 113 ? -10.243 -17.953 -2.928 1.00 92.31 113 MET A CA 1
ATOM 845 C C . MET A 1 113 ? -11.136 -17.526 -1.753 1.00 92.31 113 MET A C 1
ATOM 847 O O . MET A 1 113 ? -12.351 -17.400 -1.887 1.00 92.31 113 MET A O 1
ATOM 851 N N . THR A 1 114 ? -10.531 -17.260 -0.597 1.00 92.31 114 THR A N 1
ATOM 852 C CA . THR A 1 114 ? -11.190 -16.624 0.547 1.00 92.31 114 THR A CA 1
ATOM 853 C C . THR A 1 114 ? -10.978 -15.117 0.499 1.00 92.31 114 THR A C 1
ATOM 855 O O . THR A 1 114 ? -9.957 -14.639 -0.007 1.00 92.31 114 THR A O 1
ATOM 858 N N . HIS A 1 115 ? -11.946 -14.351 1.009 1.00 94.00 115 HIS A N 1
ATOM 859 C CA . HIS A 1 115 ? -11.812 -12.899 1.088 1.00 94.00 115 HIS A CA 1
ATOM 860 C C . HIS A 1 115 ? -10.663 -12.537 2.027 1.00 94.00 115 HIS A C 1
ATOM 862 O O . HIS A 1 115 ? -10.613 -12.952 3.183 1.00 94.00 115 HIS A O 1
ATOM 868 N N . HIS A 1 116 ? -9.684 -11.833 1.472 1.00 95.19 116 HIS A N 1
ATOM 869 C CA . HIS A 1 116 ? -8.425 -11.538 2.134 1.00 95.19 116 HIS A CA 1
ATOM 870 C C . HIS A 1 116 ? -7.860 -10.237 1.558 1.00 95.19 116 HIS A C 1
ATOM 872 O O . HIS A 1 116 ? -6.958 -10.280 0.726 1.00 95.19 116 HIS A O 1
ATOM 878 N N . PRO A 1 117 ? -8.419 -9.067 1.909 1.00 96.56 117 PRO A N 1
ATOM 879 C CA . PRO A 1 117 ? -7.956 -7.792 1.388 1.00 96.56 117 PRO A CA 1
ATOM 880 C C . PRO A 1 117 ? -6.549 -7.467 1.896 1.00 96.56 117 PRO A C 1
ATOM 882 O O . PRO A 1 117 ? -6.304 -7.334 3.099 1.00 96.56 117 PRO A O 1
ATOM 885 N N . HIS A 1 118 ? -5.626 -7.322 0.952 1.00 97.81 118 HIS A N 1
ATOM 886 C CA . HIS A 1 118 ? -4.246 -6.930 1.190 1.00 97.81 118 HIS A CA 1
ATOM 887 C C . HIS A 1 118 ? -3.736 -6.039 0.059 1.00 97.81 118 HIS A C 1
ATOM 889 O O . HIS A 1 118 ? -4.179 -6.129 -1.086 1.00 97.81 118 HIS A O 1
ATOM 895 N N . VAL A 1 119 ? -2.797 -5.159 0.388 1.00 98.19 119 VAL A N 1
ATOM 896 C CA . VAL A 1 119 ? -2.110 -4.316 -0.589 1.00 98.19 119 VAL A CA 1
ATOM 897 C C . VAL A 1 119 ? -0.679 -4.801 -0.726 1.00 98.19 119 VAL A C 1
ATOM 899 O O . VAL A 1 119 ? 0.061 -4.868 0.256 1.00 98.19 119 VAL A O 1
ATOM 902 N N . HIS A 1 120 ? -0.295 -5.113 -1.958 1.00 98.19 120 HIS A N 1
ATOM 903 C CA . HIS A 1 120 ? 1.087 -5.338 -2.345 1.00 98.19 120 HIS A CA 1
ATOM 904 C C . HIS A 1 120 ? 1.706 -4.024 -2.792 1.00 98.19 120 HIS A C 1
ATOM 906 O O . HIS A 1 120 ? 1.146 -3.330 -3.637 1.00 98.19 120 HIS A O 1
ATOM 912 N N . MET A 1 121 ? 2.878 -3.706 -2.260 1.00 97.94 121 MET A N 1
ATOM 913 C CA . MET A 1 121 ? 3.669 -2.559 -2.671 1.00 97.94 121 MET A CA 1
ATOM 914 C C . MET A 1 121 ? 4.991 -3.007 -3.258 1.00 97.94 121 MET A C 1
ATOM 916 O O . MET A 1 121 ? 5.678 -3.845 -2.676 1.00 97.94 121 MET A O 1
ATOM 920 N N . ILE A 1 122 ? 5.348 -2.403 -4.383 1.00 96.25 122 ILE A N 1
ATOM 921 C CA . ILE A 1 122 ? 6.685 -2.467 -4.958 1.00 96.25 122 ILE A CA 1
ATOM 922 C C . ILE A 1 122 ? 7.368 -1.135 -4.667 1.00 96.25 122 ILE A C 1
ATOM 924 O O . ILE A 1 122 ? 6.860 -0.071 -5.034 1.00 96.25 122 ILE A O 1
ATOM 928 N N . VAL A 1 123 ? 8.496 -1.206 -3.965 1.00 96.94 123 VAL A N 1
ATOM 929 C CA . VAL A 1 123 ? 9.227 -0.041 -3.457 1.00 96.94 123 VAL A CA 1
ATOM 930 C C . VAL A 1 123 ? 10.671 -0.094 -3.965 1.00 96.94 123 VAL A C 1
ATOM 932 O O . VAL A 1 123 ? 11.334 -1.109 -3.734 1.00 96.94 123 VAL A O 1
ATOM 935 N N . PRO A 1 124 ? 11.188 0.951 -4.638 1.00 96.12 124 PRO A N 1
ATOM 936 C CA . PRO A 1 124 ? 12.607 1.043 -4.967 1.00 96.12 124 PRO A CA 1
ATOM 937 C C . PRO A 1 124 ? 13.465 1.004 -3.697 1.00 96.12 124 PRO A C 1
ATOM 939 O O . PRO A 1 124 ? 13.082 1.524 -2.651 1.00 96.12 124 PRO A O 1
ATOM 942 N N . GLY A 1 125 ? 14.645 0.402 -3.781 1.00 97.12 125 GLY A N 1
ATOM 943 C CA . GLY A 1 125 ? 15.580 0.188 -2.676 1.00 97.12 125 GLY A CA 1
ATOM 944 C C . GLY A 1 125 ? 16.349 1.443 -2.281 1.00 97.12 125 GLY A C 1
ATOM 945 O O . GLY A 1 125 ? 17.577 1.435 -2.198 1.00 97.12 125 GLY A O 1
ATOM 946 N N . GLY A 1 126 ? 15.621 2.530 -2.067 1.00 97.31 126 GLY A N 1
ATOM 947 C CA . GLY A 1 126 ? 16.128 3.838 -1.710 1.00 97.31 126 GLY A CA 1
ATOM 948 C C . GLY A 1 126 ? 15.165 4.939 -2.131 1.00 97.31 126 GLY A C 1
ATOM 949 O O . GLY A 1 126 ? 14.076 4.692 -2.652 1.00 97.31 126 GLY A O 1
ATOM 950 N N . GLY A 1 127 ? 15.582 6.173 -1.895 1.00 97.69 127 GLY A N 1
ATOM 951 C CA . GLY A 1 127 ? 14.836 7.358 -2.288 1.00 97.69 127 GLY A CA 1
ATOM 952 C C . GLY A 1 127 ? 15.730 8.582 -2.374 1.00 97.69 127 GLY A C 1
ATOM 953 O O . GLY A 1 127 ? 16.938 8.506 -2.154 1.00 97.69 127 GLY A O 1
ATOM 954 N N . LEU A 1 128 ? 15.134 9.730 -2.667 1.00 98.06 128 LEU A N 1
ATOM 955 C CA . LEU A 1 128 ? 15.851 11.001 -2.654 1.00 98.06 128 LEU A CA 1
ATOM 956 C C . LEU A 1 128 ? 16.109 11.452 -1.215 1.00 98.06 128 LEU A C 1
ATOM 958 O O . LEU A 1 128 ? 15.290 11.229 -0.323 1.00 98.06 128 LEU A O 1
ATOM 962 N N . SER A 1 129 ? 17.227 12.126 -0.979 1.00 97.62 129 SER A N 1
ATOM 963 C CA . SER A 1 129 ? 17.463 12.849 0.267 1.00 97.62 129 SER A CA 1
ATOM 964 C C . SER A 1 129 ? 16.362 13.891 0.524 1.00 97.62 129 SER A C 1
ATOM 966 O O . SER A 1 129 ? 15.659 14.288 -0.410 1.00 97.62 129 SER A O 1
ATOM 968 N N . PRO A 1 130 ? 16.166 14.351 1.775 1.00 95.50 130 PRO A N 1
ATOM 969 C CA . PRO A 1 130 ? 15.109 15.316 2.088 1.00 95.50 130 PRO A CA 1
ATOM 970 C C . PRO A 1 130 ? 15.171 16.601 1.244 1.00 95.50 130 PRO A C 1
ATOM 972 O O . PRO A 1 130 ? 14.132 17.107 0.820 1.00 95.50 130 PRO A O 1
ATOM 975 N N . ASP A 1 131 ? 16.385 17.068 0.944 1.00 96.12 131 ASP A N 1
ATOM 976 C CA . ASP A 1 131 ? 16.693 18.211 0.073 1.00 96.12 131 ASP A CA 1
ATOM 977 C C . ASP A 1 131 ? 16.652 17.878 -1.434 1.00 96.12 131 ASP A C 1
ATOM 979 O O . ASP A 1 131 ? 16.766 18.772 -2.266 1.00 96.12 131 ASP A O 1
ATOM 983 N N . GLY A 1 132 ? 16.478 16.607 -1.805 1.00 96.75 132 GLY A N 1
ATOM 984 C CA . GLY A 1 132 ? 16.359 16.147 -3.189 1.00 96.75 132 GLY A CA 1
ATOM 985 C C . GLY A 1 132 ? 17.670 16.075 -3.975 1.00 96.75 132 GLY A C 1
ATOM 986 O O . GLY A 1 132 ? 17.631 15.786 -5.167 1.00 96.75 132 GLY A O 1
ATOM 987 N N . THR A 1 133 ? 18.820 16.329 -3.347 1.00 97.62 133 THR A N 1
ATOM 988 C CA . THR A 1 133 ? 20.105 16.491 -4.050 1.00 97.62 133 THR A CA 1
ATOM 989 C C . THR A 1 133 ? 20.827 15.179 -4.348 1.00 97.62 133 THR A C 1
ATOM 991 O O . THR A 1 133 ? 21.669 15.132 -5.244 1.00 97.62 133 THR A O 1
ATOM 994 N N . ARG A 1 134 ? 20.525 14.101 -3.614 1.00 96.94 134 ARG A N 1
ATOM 995 C CA . ARG A 1 134 ? 21.210 12.809 -3.764 1.00 96.94 134 ARG A CA 1
ATOM 996 C C . ARG A 1 134 ? 20.296 11.621 -3.509 1.00 96.94 134 ARG A C 1
ATOM 998 O O . ARG A 1 134 ? 19.286 11.723 -2.820 1.00 96.94 134 ARG A O 1
ATOM 1005 N N . TRP A 1 135 ? 20.703 10.461 -4.008 1.00 97.62 135 TRP A N 1
ATOM 1006 C CA . TRP A 1 135 ? 20.068 9.189 -3.683 1.00 97.62 135 TRP A CA 1
ATOM 1007 C C . TRP A 1 135 ? 20.546 8.661 -2.323 1.00 97.62 135 TRP A C 1
ATOM 1009 O O . TRP A 1 135 ? 21.734 8.717 -1.992 1.00 97.62 135 TRP A O 1
ATOM 1019 N N . ILE A 1 136 ? 19.618 8.124 -1.538 1.00 98.12 136 ILE A N 1
ATOM 1020 C CA . ILE A 1 136 ? 19.872 7.388 -0.302 1.00 98.12 136 ILE A CA 1
ATOM 1021 C C . ILE A 1 136 ? 19.416 5.952 -0.532 1.00 98.12 136 ILE A C 1
ATOM 1023 O O . ILE A 1 136 ? 18.219 5.673 -0.591 1.00 98.12 136 ILE A O 1
ATOM 1027 N N . ALA A 1 137 ? 20.381 5.046 -0.670 1.00 97.56 137 ALA A N 1
ATOM 1028 C CA . ALA A 1 137 ? 20.115 3.629 -0.866 1.00 97.56 137 ALA A CA 1
ATOM 1029 C C . ALA A 1 137 ? 19.732 2.938 0.450 1.00 97.56 137 ALA A C 1
ATOM 1031 O O . ALA A 1 137 ? 20.247 3.262 1.524 1.00 97.56 137 ALA A O 1
ATOM 1032 N N . CYS A 1 138 ? 18.864 1.936 0.350 1.00 97.12 138 CYS A N 1
ATOM 1033 C CA . CYS A 1 138 ? 18.630 0.991 1.432 1.00 97.12 138 CYS A CA 1
ATOM 1034 C C . CYS A 1 138 ? 19.875 0.138 1.700 1.00 97.12 138 CYS A C 1
ATOM 1036 O O . CYS A 1 138 ? 20.769 -0.003 0.863 1.00 97.12 138 CYS A O 1
ATOM 1038 N N . ARG A 1 139 ? 19.908 -0.493 2.875 1.00 93.50 139 ARG A N 1
ATOM 1039 C CA . ARG A 1 139 ? 20.913 -1.520 3.162 1.00 93.50 139 ARG A CA 1
ATOM 1040 C C . ARG A 1 139 ? 20.613 -2.774 2.321 1.00 93.50 139 ARG A C 1
ATOM 1042 O O . ARG A 1 139 ? 19.443 -3.033 2.028 1.00 93.50 139 ARG A O 1
ATOM 1049 N N . PRO A 1 140 ? 21.626 -3.584 1.961 1.00 91.75 140 PRO A N 1
ATOM 1050 C CA . PRO A 1 140 ? 21.399 -4.831 1.235 1.00 91.75 140 PRO A CA 1
ATOM 1051 C C . PRO A 1 140 ? 20.361 -5.709 1.939 1.00 91.75 140 PRO A C 1
ATOM 1053 O O . PRO A 1 140 ? 20.464 -5.947 3.142 1.00 91.75 140 PRO A O 1
ATOM 1056 N N . ASN A 1 141 ? 19.358 -6.172 1.188 1.00 91.06 141 ASN A N 1
ATOM 1057 C CA . ASN A 1 141 ? 18.277 -7.046 1.665 1.00 91.06 141 ASN A CA 1
ATOM 1058 C C . ASN A 1 141 ? 17.488 -6.514 2.877 1.00 91.06 141 ASN A C 1
ATOM 1060 O O . ASN A 1 141 ? 16.818 -7.282 3.566 1.00 91.06 141 ASN A O 1
ATOM 1064 N N . PHE A 1 142 ? 17.540 -5.209 3.146 1.00 96.12 142 PHE A N 1
ATOM 1065 C CA . PHE A 1 142 ? 16.842 -4.608 4.274 1.00 96.12 142 PHE A CA 1
ATOM 1066 C C . PHE A 1 142 ? 16.235 -3.260 3.894 1.00 96.12 142 PHE A C 1
ATOM 1068 O O . PHE A 1 142 ? 16.948 -2.313 3.566 1.00 96.12 142 PHE A O 1
ATOM 1075 N N . PHE A 1 143 ? 14.912 -3.169 4.012 1.00 96.25 143 PHE A N 1
ATOM 1076 C CA . PHE A 1 143 ? 14.166 -1.941 3.766 1.00 96.25 143 PHE A CA 1
ATOM 1077 C C . PHE A 1 143 ? 13.867 -1.188 5.067 1.00 96.25 143 PHE A C 1
ATOM 1079 O O . PHE A 1 143 ? 14.557 -0.230 5.404 1.00 96.25 143 PHE A O 1
ATOM 1086 N N . LEU A 1 144 ? 12.862 -1.638 5.823 1.00 96.75 144 LEU A N 1
ATOM 1087 C CA . LEU A 1 144 ? 12.416 -1.014 7.068 1.00 96.75 144 LEU A CA 1
ATOM 1088 C C . LEU A 1 144 ? 12.071 -2.077 8.126 1.00 96.75 144 LEU A C 1
ATOM 1090 O O . LEU A 1 144 ? 11.704 -3.202 7.773 1.00 96.75 144 LEU A O 1
ATOM 1094 N N . PRO A 1 145 ? 12.139 -1.753 9.433 1.00 96.50 145 PRO A N 1
ATOM 1095 C CA . PRO A 1 145 ? 11.816 -2.709 10.489 1.00 96.50 145 PRO A CA 1
ATOM 1096 C C . PRO A 1 145 ? 10.329 -3.105 10.483 1.00 96.50 145 PRO A C 1
ATOM 1098 O O . PRO A 1 145 ? 9.459 -2.303 10.832 1.00 96.50 145 PRO A O 1
ATOM 1101 N N . VAL A 1 146 ? 10.034 -4.377 10.188 1.00 96.31 146 VAL A N 1
ATOM 1102 C CA . VAL A 1 146 ? 8.652 -4.893 10.088 1.00 96.31 146 VAL A CA 1
ATOM 1103 C C . VAL A 1 146 ? 7.819 -4.633 11.345 1.00 96.31 146 VAL A C 1
ATOM 1105 O O . VAL A 1 146 ? 6.669 -4.227 11.251 1.00 96.31 146 VAL A O 1
ATOM 1108 N N . ARG A 1 147 ? 8.407 -4.764 12.542 1.00 97.38 147 ARG A N 1
ATOM 1109 C CA . ARG A 1 147 ? 7.689 -4.537 13.810 1.00 97.38 147 ARG A CA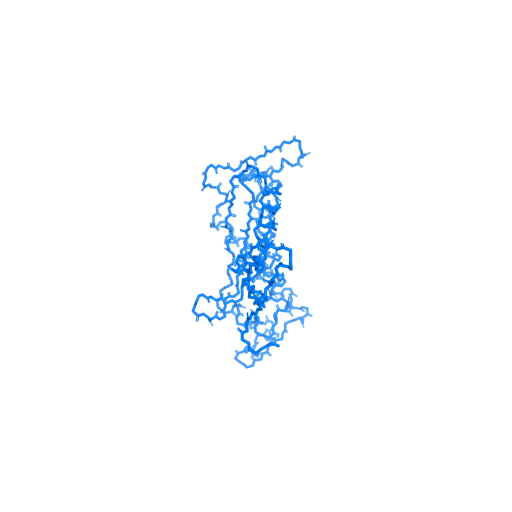 1
ATOM 1110 C C . ARG A 1 147 ? 7.208 -3.095 13.967 1.00 97.38 147 ARG A C 1
ATOM 1112 O O . ARG A 1 147 ? 6.200 -2.869 14.630 1.00 97.38 147 ARG A O 1
ATOM 1119 N N . ILE A 1 148 ? 7.932 -2.130 13.399 1.00 96.88 148 ILE A N 1
ATOM 1120 C CA . ILE A 1 148 ? 7.558 -0.715 13.464 1.00 96.88 148 ILE A CA 1
ATOM 1121 C C . ILE A 1 148 ? 6.506 -0.419 12.393 1.00 96.88 148 ILE A C 1
ATOM 1123 O O . ILE A 1 148 ? 5.483 0.177 12.726 1.00 96.88 148 ILE A O 1
ATOM 1127 N N . LEU A 1 149 ? 6.689 -0.941 11.171 1.00 96.88 149 LEU A N 1
ATOM 1128 C CA . LEU A 1 149 ? 5.669 -0.898 10.115 1.00 96.88 149 LEU A CA 1
ATOM 1129 C C . LEU A 1 149 ? 4.326 -1.442 10.619 1.00 96.88 149 LEU A C 1
ATOM 1131 O O . LEU A 1 149 ? 3.319 -0.749 10.535 1.00 96.88 149 LEU A O 1
ATOM 1135 N N . SER A 1 150 ? 4.303 -2.640 11.212 1.00 97.31 150 SER A N 1
ATOM 1136 C CA . SER A 1 150 ? 3.065 -3.266 11.693 1.00 97.31 150 SER A CA 1
ATOM 1137 C C . SER A 1 150 ? 2.368 -2.445 12.779 1.00 97.31 150 SER A C 1
ATOM 1139 O O . SER A 1 150 ? 1.143 -2.342 12.774 1.00 97.31 150 SER A O 1
ATOM 1141 N N . LYS A 1 151 ? 3.125 -1.852 13.712 1.00 98.12 151 LYS A N 1
ATOM 1142 C CA . LYS A 1 151 ? 2.557 -1.019 14.784 1.00 98.12 151 LYS A CA 1
ATOM 1143 C C . LYS A 1 151 ? 1.961 0.275 14.238 1.00 98.12 151 LYS A C 1
ATOM 1145 O O . LYS A 1 151 ? 0.842 0.620 14.612 1.00 98.12 151 LYS A O 1
ATOM 1150 N N . LEU A 1 152 ? 2.690 0.967 13.361 1.00 98.38 152 LEU A N 1
ATOM 1151 C CA . LEU A 1 152 ? 2.219 2.211 12.758 1.00 98.38 152 LEU A CA 1
ATOM 1152 C C . LEU A 1 152 ? 1.013 1.956 11.847 1.00 98.38 152 LEU A C 1
ATOM 1154 O O . LEU A 1 152 ? -0.002 2.625 12.003 1.00 98.38 152 LEU A O 1
ATOM 1158 N N . PHE A 1 153 ? 1.072 0.933 10.994 1.00 98.50 153 PHE A N 1
ATOM 1159 C CA . PHE A 1 153 ? -0.049 0.540 10.142 1.00 98.50 153 PHE A CA 1
ATOM 1160 C C . PHE A 1 153 ? -1.301 0.211 10.950 1.00 98.50 153 PHE A C 1
ATOM 1162 O O . PHE A 1 153 ? -2.375 0.728 10.651 1.00 98.50 153 PHE A O 1
ATOM 1169 N N . ARG A 1 154 ? -1.164 -0.597 12.012 1.00 98.00 154 ARG A N 1
ATOM 1170 C CA . ARG A 1 154 ? -2.282 -0.926 12.905 1.00 98.00 154 ARG A CA 1
ATOM 1171 C C . ARG A 1 154 ? -2.903 0.331 13.506 1.00 98.00 154 ARG A C 1
ATOM 1173 O O . ARG A 1 154 ? -4.121 0.436 13.543 1.00 98.00 154 ARG A O 1
ATOM 1180 N N . ARG A 1 155 ? -2.089 1.268 13.989 1.00 98.38 155 ARG A N 1
ATOM 1181 C CA . ARG A 1 155 ? -2.605 2.530 14.524 1.00 98.38 155 ARG A CA 1
ATOM 1182 C C . ARG A 1 155 ? -3.355 3.310 13.443 1.00 98.38 155 ARG A C 1
ATOM 1184 O O . ARG A 1 155 ? -4.509 3.654 13.644 1.00 98.38 155 ARG A O 1
ATOM 1191 N N . LEU A 1 156 ? -2.728 3.528 12.288 1.00 98.69 156 LEU A N 1
ATOM 1192 C CA . LEU A 1 156 ? -3.308 4.331 11.213 1.00 98.69 156 LEU A CA 1
ATOM 1193 C C . LEU A 1 156 ? -4.609 3.743 10.667 1.00 98.69 156 LEU A C 1
ATOM 1195 O O . LEU A 1 156 ? -5.534 4.500 10.387 1.00 98.69 156 LEU A O 1
ATOM 1199 N N . ILE A 1 157 ? -4.708 2.419 10.515 1.00 98.06 157 ILE A N 1
ATOM 1200 C CA . ILE A 1 157 ? -5.950 1.808 10.033 1.00 98.06 157 ILE A CA 1
ATOM 1201 C C . ILE A 1 157 ? -7.075 1.949 11.062 1.00 98.06 157 ILE A C 1
ATOM 1203 O O . ILE A 1 157 ? -8.192 2.281 10.677 1.00 98.06 157 ILE A O 1
ATOM 1207 N N . LEU A 1 158 ? -6.781 1.769 12.355 1.00 97.88 158 LEU A N 1
ATOM 1208 C CA . LEU A 1 158 ? -7.765 1.925 13.429 1.00 97.88 158 LEU A CA 1
ATOM 1209 C C . LEU A 1 158 ? -8.224 3.382 13.558 1.00 97.88 158 LEU A C 1
ATOM 1211 O O . LEU A 1 158 ? -9.424 3.630 13.566 1.00 97.88 158 LEU A O 1
ATOM 1215 N N . ASP A 1 159 ? -7.295 4.342 13.557 1.00 98.56 159 ASP A N 1
ATOM 1216 C CA . ASP A 1 159 ? -7.608 5.775 13.642 1.00 98.56 159 ASP A CA 1
ATOM 1217 C C . ASP A 1 159 ? -8.493 6.216 12.459 1.00 98.56 159 ASP A C 1
ATOM 1219 O O . ASP A 1 159 ? -9.487 6.931 12.624 1.00 98.56 159 ASP A O 1
ATOM 1223 N N . LYS A 1 160 ? -8.176 5.747 11.244 1.00 98.56 160 LYS A N 1
ATOM 1224 C CA . LYS A 1 160 ? -8.963 6.045 10.040 1.00 98.56 160 LYS A CA 1
ATOM 1225 C C . LYS A 1 160 ? -10.338 5.375 10.056 1.00 98.56 160 LYS A C 1
ATOM 1227 O O . LYS A 1 160 ? -11.311 6.001 9.641 1.00 98.56 160 LYS A O 1
ATOM 1232 N N . LEU A 1 161 ? -10.432 4.132 10.530 1.00 98.06 161 LEU A N 1
ATOM 1233 C CA . LEU A 1 161 ? -11.704 3.420 10.680 1.00 98.06 161 LEU A CA 1
ATOM 1234 C C . LEU A 1 161 ? -12.604 4.096 11.717 1.00 98.06 161 LEU A C 1
ATOM 1236 O O . LEU A 1 161 ? -13.771 4.325 11.423 1.00 98.06 161 LEU A O 1
ATOM 1240 N N . ALA A 1 162 ? -12.059 4.487 12.871 1.00 98.25 162 ALA A N 1
ATOM 1241 C CA . ALA A 1 162 ? -12.782 5.241 13.895 1.00 98.25 162 ALA A CA 1
ATOM 1242 C C . ALA A 1 162 ? -13.276 6.592 13.363 1.00 98.25 162 ALA A C 1
ATOM 1244 O O . ALA A 1 162 ? -14.423 6.969 13.584 1.00 98.25 162 ALA A O 1
ATOM 1245 N N . THR A 1 163 ? -12.448 7.290 12.582 1.00 98.56 163 THR A N 1
ATOM 1246 C CA . THR A 1 163 ? -12.852 8.540 11.921 1.00 98.56 163 THR A CA 1
ATOM 1247 C C . THR A 1 163 ? -13.994 8.307 10.925 1.00 98.56 163 THR A C 1
ATOM 1249 O O . THR A 1 163 ? -14.956 9.071 10.892 1.00 98.56 163 THR A O 1
ATOM 1252 N N . ALA A 1 164 ? -13.918 7.245 10.116 1.00 98.44 164 ALA A N 1
ATOM 1253 C CA . ALA A 1 164 ? -14.969 6.899 9.159 1.00 98.44 164 ALA A CA 1
ATOM 1254 C C . ALA A 1 164 ? -16.271 6.452 9.845 1.00 98.44 164 ALA A C 1
ATOM 1256 O O . ALA A 1 164 ? -17.355 6.772 9.355 1.00 98.44 164 ALA A O 1
ATOM 1257 N N . HIS A 1 165 ? -16.169 5.748 10.975 1.00 98.44 165 HIS A N 1
ATOM 1258 C CA . HIS A 1 165 ? -17.303 5.385 11.824 1.00 98.44 165 HIS A CA 1
ATOM 1259 C C . HIS A 1 165 ? -17.998 6.627 12.381 1.00 98.44 165 HIS A C 1
ATOM 1261 O O . HIS A 1 165 ? -19.182 6.822 12.123 1.00 98.44 165 HIS A O 1
ATOM 1267 N N . ALA A 1 166 ? -17.245 7.517 13.034 1.00 98.25 166 ALA A N 1
ATOM 1268 C CA . ALA A 1 166 ? -17.776 8.745 13.624 1.00 98.25 166 ALA A CA 1
ATOM 1269 C C . ALA A 1 166 ? -18.432 9.674 12.585 1.00 98.25 166 ALA A C 1
ATOM 1271 O O . ALA A 1 166 ? -19.371 10.400 12.902 1.00 98.25 166 ALA A O 1
ATOM 1272 N N . ALA A 1 167 ? -17.963 9.632 11.334 1.00 98.06 167 ALA A N 1
ATOM 1273 C CA . ALA A 1 167 ? -18.553 10.361 10.212 1.00 98.06 167 ALA A CA 1
ATOM 1274 C C . ALA A 1 167 ? -19.791 9.676 9.591 1.00 98.06 167 ALA A C 1
ATOM 1276 O O . ALA A 1 167 ? -20.371 10.204 8.645 1.00 98.06 167 ALA A O 1
ATOM 1277 N N . GLY A 1 168 ? -20.193 8.494 10.071 1.00 97.44 168 GLY A N 1
ATOM 1278 C CA . GLY A 1 168 ? -21.324 7.734 9.529 1.00 97.44 168 GLY A CA 1
ATOM 1279 C C . GLY A 1 168 ? -21.070 7.137 8.140 1.00 97.44 168 GLY A C 1
ATOM 1280 O O . GLY A 1 168 ? -22.012 6.825 7.413 1.00 97.44 168 GLY A O 1
ATOM 1281 N N . HIS A 1 169 ? -19.805 6.982 7.735 1.00 98.06 169 HIS A N 1
ATOM 1282 C CA . HIS A 1 169 ? -19.441 6.451 6.416 1.00 98.06 169 HIS A CA 1
ATOM 1283 C C . HIS A 1 169 ? -19.426 4.919 6.356 1.00 98.06 169 HIS A C 1
ATOM 1285 O O . HIS A 1 169 ? -19.323 4.351 5.266 1.00 98.06 169 HIS A O 1
ATOM 1291 N N . LEU A 1 170 ? -19.509 4.247 7.506 1.00 97.81 170 LEU A N 1
ATOM 1292 C CA . LEU A 1 170 ? -19.552 2.792 7.599 1.00 97.81 170 LEU A CA 1
ATOM 1293 C C . LEU A 1 170 ? -20.991 2.302 7.775 1.00 97.81 170 LEU A C 1
ATOM 1295 O O . LEU A 1 170 ? -21.777 2.856 8.538 1.00 97.81 170 LEU A O 1
ATOM 1299 N N . ARG A 1 171 ? -21.323 1.233 7.057 1.00 96.88 171 ARG A N 1
ATOM 1300 C CA . ARG A 1 171 ? -22.600 0.529 7.110 1.00 96.88 171 ARG A CA 1
ATOM 1301 C C . ARG A 1 171 ? -22.401 -0.842 7.729 1.00 96.88 171 ARG A C 1
ATOM 1303 O O . ARG A 1 171 ? -21.487 -1.577 7.346 1.00 96.88 171 ARG A O 1
ATOM 1310 N N . PHE A 1 172 ? -23.305 -1.203 8.625 1.00 96.56 172 PHE A N 1
ATOM 1311 C CA . PHE A 1 172 ? -23.228 -2.425 9.408 1.00 96.56 172 PHE A CA 1
ATOM 1312 C C . PHE A 1 172 ? -24.505 -3.247 9.244 1.00 96.56 172 PHE A C 1
ATOM 1314 O O . PHE A 1 172 ? -25.608 -2.704 9.257 1.00 96.56 172 PHE A O 1
ATOM 1321 N N . PHE A 1 173 ? -24.353 -4.559 9.066 1.00 93.69 173 PHE A N 1
ATOM 1322 C CA . PHE A 1 173 ? -25.455 -5.489 8.817 1.00 93.69 173 PHE A CA 1
ATOM 1323 C C . PHE A 1 173 ? -25.170 -6.842 9.476 1.00 93.69 173 PHE A C 1
ATOM 1325 O O . PHE A 1 173 ? -24.009 -7.195 9.699 1.00 93.69 173 PHE A O 1
ATOM 1332 N N . GLY A 1 174 ? -26.222 -7.627 9.721 1.00 92.75 174 GLY A N 1
ATOM 1333 C CA . GLY A 1 174 ? -26.109 -8.995 10.225 1.00 92.75 174 GLY A CA 1
ATOM 1334 C C . GLY A 1 174 ? -25.373 -9.060 11.563 1.00 92.75 174 GLY A C 1
ATOM 1335 O O . GLY A 1 174 ? -25.734 -8.366 12.508 1.00 92.75 174 GLY A O 1
ATOM 1336 N N . ALA A 1 175 ? -24.318 -9.874 11.626 1.00 90.12 175 ALA A N 1
ATOM 1337 C CA . ALA A 1 175 ? -23.513 -10.068 12.834 1.00 90.12 175 ALA A CA 1
ATOM 1338 C C . ALA A 1 175 ? -22.723 -8.824 13.286 1.00 90.12 175 ALA A C 1
ATOM 1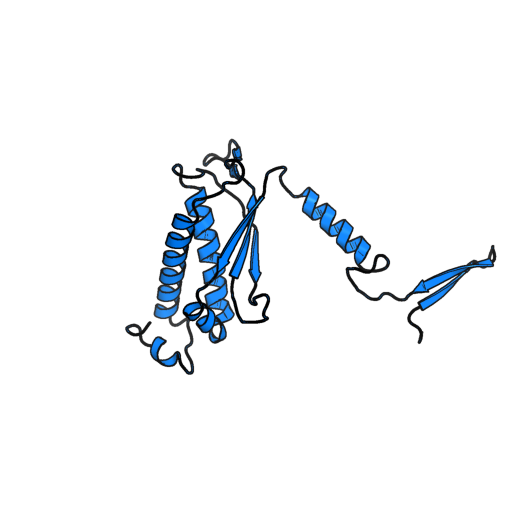340 O O . ALA A 1 175 ? -22.095 -8.873 14.334 1.00 90.12 175 ALA A O 1
ATOM 1341 N N . HIS A 1 176 ? -22.731 -7.739 12.505 1.00 94.00 176 HIS A N 1
ATOM 1342 C CA . HIS A 1 176 ? -22.010 -6.504 12.813 1.00 94.00 176 HIS A CA 1
ATOM 1343 C C . HIS A 1 176 ? -22.927 -5.332 13.170 1.00 94.00 176 HIS A C 1
ATOM 1345 O O . HIS A 1 176 ? -22.440 -4.218 13.304 1.00 94.00 176 HIS A O 1
ATOM 1351 N N . THR A 1 177 ? -24.250 -5.521 13.245 1.00 95.44 177 THR A N 1
ATOM 1352 C CA . THR A 1 177 ? -25.203 -4.414 13.456 1.00 95.44 177 THR A CA 1
ATOM 1353 C C . THR A 1 177 ? -24.949 -3.633 14.750 1.00 95.44 177 THR A C 1
ATOM 1355 O O . THR A 1 177 ? -25.188 -2.429 14.784 1.00 95.44 177 THR A O 1
ATOM 1358 N N . ASP A 1 178 ? -24.430 -4.289 15.784 1.00 95.94 178 ASP A N 1
ATOM 1359 C CA . ASP A 1 178 ? -24.007 -3.677 17.045 1.00 95.94 178 ASP A CA 1
ATOM 1360 C C . ASP A 1 178 ? -22.877 -2.653 16.867 1.00 95.94 178 ASP A C 1
ATOM 1362 O O . ASP A 1 178 ? -22.896 -1.615 17.521 1.00 95.94 178 ASP A O 1
ATOM 1366 N N . LEU A 1 179 ? -21.968 -2.873 15.913 1.00 96.25 179 LEU A N 1
ATOM 1367 C CA . LEU A 1 179 ? -20.857 -1.967 15.594 1.00 96.25 179 LEU A CA 1
ATOM 1368 C C . LEU A 1 179 ? -21.304 -0.607 15.028 1.00 96.25 179 LEU A C 1
ATOM 1370 O O . LEU A 1 179 ? -20.476 0.282 14.837 1.00 96.25 179 LEU A O 1
ATOM 1374 N N . ALA A 1 180 ? -22.597 -0.407 14.755 1.00 95.50 180 ALA A N 1
ATOM 1375 C CA . ALA A 1 180 ? -23.132 0.925 14.476 1.00 95.50 180 ALA A CA 1
ATOM 1376 C C . ALA A 1 180 ? -23.078 1.843 15.714 1.00 95.50 180 ALA A C 1
ATOM 1378 O O . ALA A 1 180 ? -22.975 3.060 15.564 1.00 95.50 180 ALA A O 1
ATOM 1379 N N . ASP A 1 181 ? -23.121 1.278 16.925 1.00 96.31 181 ASP A N 1
ATOM 1380 C CA . ASP A 1 181 ? -22.960 2.023 18.172 1.00 96.31 181 ASP A CA 1
ATOM 1381 C C . ASP A 1 181 ? -21.479 2.326 18.451 1.00 96.31 181 ASP A C 1
ATOM 1383 O O . ASP A 1 181 ? -20.613 1.457 18.364 1.00 96.31 181 ASP A O 1
ATOM 1387 N N . ALA A 1 182 ? -21.182 3.569 18.829 1.00 94.56 182 ALA A N 1
ATOM 1388 C CA . ALA A 1 182 ? -19.811 4.036 19.036 1.00 94.56 182 ALA A CA 1
ATOM 1389 C C . ALA A 1 182 ? -19.101 3.421 20.254 1.00 94.56 182 ALA A C 1
ATOM 1391 O O . ALA A 1 182 ? -17.885 3.532 20.351 1.00 94.56 182 ALA A O 1
ATOM 1392 N N . LYS A 1 183 ? -19.825 2.820 21.209 1.00 95.19 183 LYS A N 1
ATOM 1393 C CA . LYS A 1 183 ? -19.202 2.109 22.338 1.00 95.19 183 LYS A CA 1
ATOM 1394 C C . LYS A 1 183 ? -18.873 0.660 21.992 1.00 95.19 183 LYS A C 1
ATOM 1396 O O . LYS A 1 183 ? -18.023 0.076 22.658 1.00 95.19 183 LYS A O 1
ATOM 1401 N N . ALA A 1 184 ? -19.583 0.081 21.024 1.00 94.25 184 ALA A N 1
ATOM 1402 C CA . ALA A 1 184 ? -19.357 -1.282 20.553 1.00 94.25 184 ALA A CA 1
ATOM 1403 C C . ALA A 1 184 ? -18.260 -1.362 19.478 1.00 94.25 184 ALA A C 1
ATOM 1405 O O . ALA A 1 184 ? -17.587 -2.389 19.389 1.00 94.25 184 ALA A O 1
ATOM 1406 N N . PHE A 1 185 ? -18.099 -0.299 18.681 1.00 94.31 185 PHE A N 1
ATOM 1407 C CA . PHE A 1 185 ? -17.066 -0.168 17.650 1.00 94.31 185 PHE A CA 1
ATOM 1408 C C . PHE A 1 185 ? -15.649 -0.034 18.226 1.00 94.31 185 PHE A C 1
ATOM 1410 O O . PHE A 1 185 ? -14.750 -0.764 17.743 1.00 94.31 185 PHE A O 1
#

Organism: NCBI:txid2108360

Secondary structure (DSSP, 8-state):
--SSEEEEE-TTT--EEEEEPP---TT-TTTHHHHHHHHHHHHHHTS-SS-EEEEEEE--HHHHHHHHHHHHHHHHHHHHHHHHHHHHHHH-TTTT-SB---EEEEEEE-TTS-EEEEEEEEEESEEE-TTSSSEEEPBTTB-S-HHHHHHHHHHHHHHHHHHHHHTT-----GGGGGGGSTTT-